Protein AF-A0A9E2MJ52-F1 (afdb_monomer_lite)

Foldseek 3Di:
DQAQWDDDPNDIDGHPDDHVDHPVVVVVVVVVVVLVVLQPDDDPPPDDDDLCFSFEAAPPWRATKDWDWDADPVRDIWIWIDGPCVVHDDPDDIATPVLVLVQVLVVLVLLADDPVRLVVVLVVLVVVLVVVCVVLVVVLVVLVVVLVVLVVVLVVLVVCVVVVVDDPVVSVVSNVVSVVSNVVSVVVSVVSVPPSVCCSVVSSVSNVCSNCVSVQCVVDDSVSVNVSCSQFFPHWYADPNHIDTHTDPPSNVSSVVSVVVVVVVVVVVVVVVVVVVPDDDPPDDDDDDDDDDDD

Sequence (295 aa):
MYYGDFIWKDKIHVGVHEPIINKVLWKNVQDILDSRENRGKQAKWGTRHFTFKGLLECGECHRTVTGDKKTKSSGKEYVYYRCTKYKSECSQKPVNENAINEQIEQALKDIELPKDTVDYITEALKDSLDIKRDTTDRERKRLEDRKIKLMTRLDRLYEDKLDNNITEDFYNRKFNEYTEQVTDLDSRISNYTQADIDYYRYGSGILELAHKASKLYRMANDEEKRELLGYLLSNCQLIDKKLVIEYRKPFEMIMKRNTSFRTSENSLTKAKNTLSGALPSVERTGRDSNPQLPP

Radius of gyration: 33.69 Å; chains: 1; bounding box: 98×115×86 Å

Secondary structure (DSSP, 8-state):
-TTSEEEETTEEEE-SSPPSS-HHHHHHHHHHHHHHHTT---PPTTPPP-TTTTT-EETTT-PBEEEEEEE-TTS-EEEEEEE--TTS---PPPEEHHHHHHHHHHHHHHTPPPHHHHHHHHHHHHHHHHHHHHHHHHHHHHHHHHHHHHHHHHHHHHHHHHTT-S-HHHHHHHHHHHHHHHHHHHHHHHHHHHHHHHHHHHHHHHHHHHHHHHHHHHH--HHHHHHHHHHHEEEEEEETTEEEEEEPTTHHHHHHHHHHHHHHHHHHHHHHHHHHTT-----------------

pLDDT: mean 80.05, std 15.77, range [34.25, 96.62]

Structure (mmCIF, N/CA/C/O backbone):
data_AF-A0A9E2MJ52-F1
#
_entry.id   AF-A0A9E2MJ52-F1
#
loop_
_atom_site.group_PDB
_atom_site.id
_atom_site.type_symbol
_atom_site.label_atom_id
_atom_site.label_alt_id
_atom_site.label_comp_id
_atom_site.label_asym_id
_atom_site.label_entity_id
_atom_site.label_seq_id
_atom_site.pdbx_PDB_ins_code
_atom_site.Cartn_x
_atom_site.Cartn_y
_atom_site.Cartn_z
_atom_site.occupancy
_atom_site.B_iso_or_equiv
_atom_site.auth_seq_id
_atom_site.auth_comp_id
_atom_site.auth_asym_id
_atom_site.auth_atom_id
_atom_site.pdbx_PDB_model_num
ATOM 1 N N . MET A 1 1 ? 13.556 25.018 -7.013 1.00 60.69 1 MET A N 1
ATOM 2 C CA . MET A 1 1 ? 14.983 25.395 -6.998 1.00 60.69 1 MET A CA 1
ATOM 3 C C . MET A 1 1 ? 15.881 24.157 -7.047 1.00 60.69 1 MET A C 1
ATOM 5 O O . MET A 1 1 ? 16.732 24.090 -7.914 1.00 60.69 1 MET A O 1
ATOM 9 N N . TYR A 1 2 ? 15.671 23.135 -6.208 1.00 75.50 2 TYR A N 1
ATOM 10 C CA . TYR A 1 2 ? 16.555 21.953 -6.126 1.00 75.50 2 TYR A CA 1
ATOM 11 C C . TYR A 1 2 ? 16.613 21.032 -7.362 1.00 75.50 2 TYR A C 1
ATOM 13 O O . TYR A 1 2 ? 17.601 20.326 -7.534 1.00 75.50 2 TYR A O 1
ATOM 21 N N . TYR A 1 3 ? 15.593 21.052 -8.225 1.00 78.88 3 TYR A N 1
ATOM 22 C CA . TYR A 1 3 ? 15.497 20.199 -9.420 1.00 78.88 3 TYR A CA 1
ATOM 23 C C . TYR A 1 3 ? 15.554 20.984 -10.744 1.00 78.88 3 TYR A C 1
ATOM 25 O O . TYR A 1 3 ? 15.087 20.502 -11.771 1.00 78.88 3 TYR A O 1
ATOM 33 N N . GLY A 1 4 ? 16.085 22.210 -10.713 1.00 76.56 4 GLY A N 1
ATOM 34 C CA . GLY A 1 4 ? 16.216 23.085 -11.886 1.00 76.56 4 GLY A CA 1
ATOM 35 C C . GLY A 1 4 ? 15.105 24.130 -12.006 1.00 76.56 4 GLY A C 1
ATOM 36 O O . GLY A 1 4 ? 15.403 25.301 -12.204 1.00 76.56 4 GLY A O 1
ATOM 37 N N . ASP A 1 5 ? 13.838 23.777 -11.770 1.00 82.25 5 ASP A N 1
ATOM 38 C CA . ASP A 1 5 ? 12.733 24.740 -11.926 1.00 82.25 5 ASP A CA 1
ATOM 39 C C . ASP A 1 5 ? 12.540 25.628 -10.679 1.00 82.25 5 ASP A C 1
ATOM 41 O O . ASP A 1 5 ? 12.749 25.193 -9.537 1.00 82.25 5 ASP A O 1
ATOM 45 N N . PHE A 1 6 ? 12.090 26.871 -10.860 1.00 79.50 6 PHE A N 1
ATOM 46 C CA . PHE A 1 6 ? 11.693 27.784 -9.781 1.00 79.50 6 PHE A CA 1
ATOM 47 C C . PHE A 1 6 ? 10.414 28.559 -10.127 1.00 79.50 6 PHE A C 1
ATOM 49 O O . PHE A 1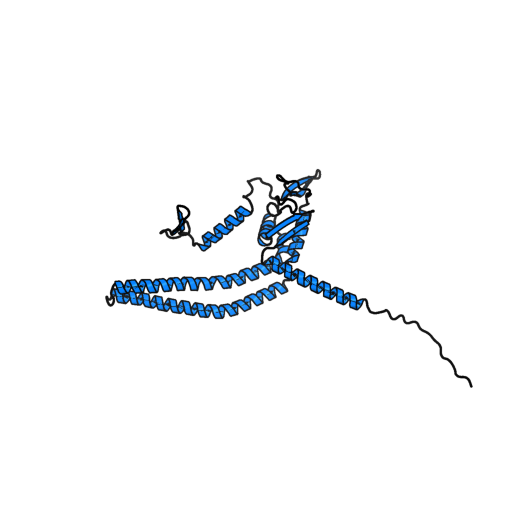 6 ? 10.074 28.731 -11.294 1.00 79.50 6 PHE A O 1
ATOM 56 N N . ILE A 1 7 ? 9.684 29.006 -9.101 1.00 79.75 7 ILE A N 1
ATOM 57 C CA . ILE A 1 7 ? 8.441 29.767 -9.268 1.00 79.75 7 ILE A CA 1
ATOM 58 C C . ILE A 1 7 ? 8.747 31.253 -9.102 1.00 79.75 7 ILE A C 1
ATOM 60 O O . ILE A 1 7 ? 9.339 31.658 -8.101 1.00 79.75 7 ILE A O 1
ATOM 64 N N . TRP A 1 8 ? 8.309 32.065 -10.061 1.00 72.75 8 TRP A N 1
ATOM 65 C CA . TRP A 1 8 ? 8.330 33.521 -9.970 1.00 72.75 8 TRP A CA 1
ATOM 66 C C . TRP A 1 8 ? 7.012 34.080 -10.508 1.00 72.75 8 TRP A C 1
ATOM 68 O O . TRP A 1 8 ? 6.612 33.752 -11.622 1.00 72.75 8 TRP A O 1
ATOM 78 N N . LYS A 1 9 ? 6.314 34.894 -9.703 1.00 81.50 9 LYS A N 1
ATOM 79 C CA . LYS A 1 9 ? 4.965 35.414 -10.014 1.00 81.50 9 LYS A CA 1
ATOM 80 C C . LYS A 1 9 ? 3.997 34.323 -10.509 1.00 81.50 9 LYS A C 1
ATOM 82 O O . LYS A 1 9 ? 3.399 34.458 -11.574 1.00 81.50 9 LYS A O 1
ATOM 87 N N . ASP A 1 10 ? 3.910 33.223 -9.759 1.00 77.56 10 ASP A N 1
ATOM 88 C CA . ASP A 1 10 ? 3.039 32.068 -10.038 1.00 77.56 10 ASP A CA 1
ATOM 89 C C . ASP A 1 10 ? 3.275 31.366 -11.387 1.00 77.56 10 ASP A C 1
ATOM 91 O O . ASP A 1 10 ? 2.446 30.583 -11.849 1.00 77.56 10 ASP A O 1
ATOM 95 N N . LYS A 1 11 ? 4.430 31.600 -12.022 1.00 70.06 11 LYS A N 1
ATOM 96 C CA . LYS A 1 11 ? 4.858 30.901 -13.236 1.00 70.06 11 LYS A CA 1
ATOM 97 C C . LYS A 1 11 ? 6.117 30.091 -12.973 1.00 70.06 11 LYS A C 1
ATOM 99 O O . LYS A 1 11 ? 7.008 30.518 -12.238 1.00 70.06 11 LYS A O 1
ATOM 104 N N . ILE A 1 12 ? 6.167 28.905 -13.572 1.00 80.56 12 ILE A N 1
ATOM 105 C CA . ILE A 1 12 ? 7.323 28.012 -13.503 1.00 80.56 12 ILE A CA 1
ATOM 106 C C . ILE A 1 12 ? 8.345 28.477 -14.539 1.00 80.56 12 ILE A C 1
ATOM 108 O O . ILE A 1 12 ? 8.031 28.588 -15.723 1.00 80.56 12 ILE A O 1
ATOM 112 N N . HIS A 1 13 ? 9.564 28.729 -14.081 1.00 78.75 13 HIS A N 1
ATOM 113 C CA . HIS A 1 13 ? 10.715 29.075 -14.902 1.00 78.75 13 HIS A CA 1
ATOM 114 C C . HIS A 1 13 ? 11.790 27.994 -14.759 1.00 78.75 13 HIS A C 1
ATOM 116 O O . HIS A 1 13 ? 12.044 27.510 -13.654 1.00 78.75 13 HIS A O 1
ATOM 122 N N . VAL A 1 14 ? 12.423 27.630 -15.875 1.00 80.00 14 VAL A N 1
ATOM 123 C CA . VAL A 1 14 ? 13.556 26.694 -15.898 1.00 80.00 14 VAL A CA 1
ATOM 124 C C . VAL A 1 14 ? 14.819 27.463 -15.512 1.00 80.00 14 VAL A C 1
ATOM 126 O O . VAL A 1 14 ? 15.153 28.468 -16.141 1.00 80.00 14 VAL A O 1
ATOM 129 N N . GLY A 1 15 ? 15.486 27.038 -14.441 1.00 76.31 15 GLY A N 1
ATOM 130 C CA . GLY A 1 15 ? 16.757 27.602 -13.994 1.00 76.31 15 GLY A CA 1
ATOM 131 C C . GLY A 1 15 ? 17.932 27.135 -14.850 1.00 76.31 15 GLY A C 1
ATOM 132 O O . GLY A 1 15 ? 17.889 26.071 -15.457 1.00 76.31 15 GLY A O 1
ATOM 133 N N . VAL A 1 16 ? 18.987 27.951 -14.892 1.00 76.81 16 VAL A N 1
ATOM 134 C CA . VAL A 1 16 ? 20.225 27.680 -15.653 1.00 76.81 16 VAL A CA 1
ATOM 135 C C . VAL A 1 16 ? 21.232 26.862 -14.827 1.00 76.81 16 VAL A C 1
ATOM 137 O O . VAL A 1 16 ? 22.233 26.385 -15.349 1.00 76.81 16 VAL A O 1
ATOM 140 N N . HIS A 1 17 ? 20.996 26.703 -13.522 1.00 75.31 17 HIS A N 1
ATOM 141 C CA . HIS A 1 17 ? 21.886 25.964 -12.630 1.00 75.31 17 HIS A CA 1
ATOM 142 C C . HIS A 1 17 ? 21.706 24.449 -12.767 1.00 75.31 17 HIS A C 1
ATOM 144 O O . HIS A 1 17 ? 20.606 23.957 -13.024 1.00 75.31 17 HIS A O 1
ATOM 150 N N . GLU A 1 18 ? 22.790 23.711 -12.529 1.00 74.25 18 GLU A N 1
ATOM 151 C CA . GLU A 1 18 ? 22.767 22.251 -12.514 1.00 74.25 18 GLU A CA 1
ATOM 152 C C . GLU A 1 18 ? 21.845 21.740 -11.384 1.00 74.25 18 GLU A C 1
ATOM 154 O O . GLU A 1 18 ? 21.996 22.150 -10.225 1.00 74.25 18 GLU A O 1
ATOM 159 N N . PRO A 1 19 ? 20.852 20.882 -11.689 1.00 79.50 19 PRO A N 1
ATOM 160 C CA . PRO A 1 19 ? 19.971 20.313 -10.679 1.00 79.50 19 PRO A CA 1
ATOM 161 C C . PRO A 1 19 ? 20.747 19.464 -9.669 1.00 79.50 19 PRO A C 1
ATOM 163 O O . PRO A 1 19 ? 21.464 18.543 -10.042 1.00 79.50 19 PRO A O 1
ATOM 166 N N . ILE A 1 20 ? 20.529 19.710 -8.375 1.00 84.44 20 ILE A N 1
ATOM 167 C CA . ILE A 1 20 ? 21.130 18.904 -7.298 1.00 84.44 20 ILE A CA 1
ATOM 168 C C . ILE A 1 20 ? 20.480 17.511 -7.247 1.00 84.44 20 ILE A C 1
ATOM 170 O O . ILE A 1 20 ? 21.110 16.523 -6.881 1.00 84.44 20 ILE A O 1
ATOM 174 N N . ILE A 1 21 ? 19.198 17.432 -7.609 1.00 79.56 21 ILE A N 1
ATOM 175 C CA . ILE A 1 21 ? 18.408 16.201 -7.660 1.00 79.56 21 ILE A CA 1
ATOM 176 C C . ILE A 1 21 ? 17.507 16.206 -8.893 1.00 79.56 21 ILE A C 1
ATOM 178 O O . ILE A 1 21 ? 17.085 17.263 -9.363 1.00 79.56 21 ILE A O 1
ATOM 182 N N . ASN A 1 22 ? 17.163 15.026 -9.411 1.00 80.69 22 ASN A N 1
ATOM 183 C CA . ASN A 1 22 ? 16.265 14.938 -10.560 1.00 80.69 22 ASN A CA 1
ATOM 184 C C . ASN A 1 22 ? 14.798 15.248 -10.177 1.00 80.69 22 ASN A C 1
ATOM 186 O O . ASN A 1 22 ? 14.374 15.125 -9.023 1.00 80.69 22 ASN A O 1
ATOM 190 N N . LYS A 1 23 ? 14.002 15.644 -11.178 1.00 76.19 23 LYS A N 1
ATOM 191 C CA . LYS A 1 23 ? 12.597 16.055 -11.007 1.00 76.19 23 LYS A CA 1
ATOM 192 C C . LYS A 1 23 ? 11.693 14.929 -10.489 1.00 76.19 23 LYS A C 1
ATOM 194 O O . LYS A 1 23 ? 10.745 15.203 -9.757 1.00 76.19 23 LYS A O 1
ATOM 199 N N . VAL A 1 24 ? 12.003 13.676 -10.828 1.00 72.81 24 VAL A N 1
ATOM 200 C CA . VAL A 1 24 ? 11.267 12.489 -10.358 1.00 72.81 24 VAL A CA 1
ATOM 201 C C . VAL A 1 24 ? 11.454 12.306 -8.851 1.00 72.81 24 VAL A C 1
ATOM 203 O O . VAL A 1 24 ? 10.477 12.166 -8.122 1.00 72.81 24 VAL A O 1
ATOM 206 N N . LEU A 1 25 ? 12.693 12.396 -8.364 1.00 72.19 25 LEU A N 1
ATOM 207 C CA . LEU A 1 25 ? 13.034 12.301 -6.948 1.00 72.19 25 LEU A CA 1
ATOM 208 C C . LEU A 1 25 ? 12.398 13.442 -6.151 1.00 72.19 25 LEU A C 1
ATOM 210 O O . LEU A 1 25 ? 11.818 13.194 -5.097 1.00 72.19 25 LEU A O 1
ATOM 214 N N . TRP A 1 26 ? 12.448 14.674 -6.671 1.00 80.44 26 TRP A N 1
ATOM 215 C CA . TRP A 1 26 ? 11.761 15.806 -6.045 1.00 80.44 26 TRP A CA 1
ATOM 216 C C . TRP A 1 26 ? 10.260 15.551 -5.902 1.00 80.44 26 TRP A C 1
ATOM 218 O O . TRP A 1 26 ? 9.716 15.731 -4.814 1.00 80.44 26 TRP A O 1
ATOM 228 N N . LYS A 1 27 ? 9.602 15.092 -6.975 1.00 77.69 27 LYS A N 1
ATOM 229 C CA . LYS A 1 27 ? 8.169 14.784 -6.957 1.00 77.69 27 LYS A CA 1
ATOM 230 C C . LYS A 1 27 ? 7.837 13.701 -5.930 1.00 77.69 27 LYS A C 1
ATOM 232 O O . LYS A 1 27 ? 6.956 13.915 -5.110 1.00 77.69 27 LYS A O 1
ATOM 237 N N . ASN A 1 28 ? 8.601 12.609 -5.896 1.00 70.81 28 ASN A N 1
ATOM 238 C CA . ASN A 1 28 ? 8.399 11.529 -4.927 1.00 70.81 28 ASN A CA 1
ATOM 239 C C . ASN A 1 28 ? 8.520 12.021 -3.473 1.00 70.81 28 ASN A C 1
ATOM 241 O O . ASN A 1 28 ? 7.756 11.601 -2.607 1.00 70.81 28 ASN A O 1
ATOM 245 N N . VAL A 1 29 ? 9.466 12.924 -3.188 1.00 76.12 29 VAL A N 1
ATOM 246 C CA . VAL A 1 29 ? 9.607 13.529 -1.854 1.00 76.12 29 VAL A CA 1
ATOM 247 C C . VAL A 1 29 ? 8.411 14.422 -1.521 1.00 76.12 29 VAL A C 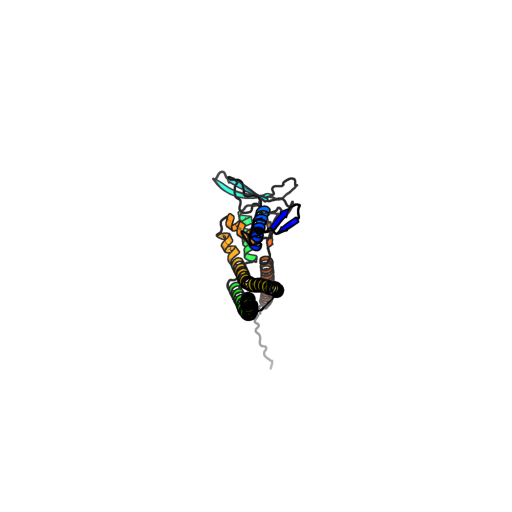1
ATOM 249 O O . VAL A 1 29 ? 7.910 14.337 -0.402 1.00 76.12 29 VAL A O 1
ATOM 252 N N . GLN A 1 30 ? 7.936 15.242 -2.465 1.00 78.31 30 GLN A N 1
ATOM 253 C CA . GLN A 1 30 ? 6.736 16.063 -2.258 1.00 78.31 30 GLN A CA 1
ATOM 254 C C . GLN A 1 30 ? 5.501 15.190 -2.004 1.00 78.31 30 GLN A C 1
ATOM 256 O O . GLN A 1 30 ? 4.820 15.406 -1.010 1.00 78.31 30 GLN A O 1
ATOM 261 N N . ASP A 1 31 ? 5.295 14.124 -2.783 1.00 72.62 31 ASP A N 1
ATOM 262 C CA . ASP A 1 31 ? 4.188 13.180 -2.579 1.00 72.62 31 ASP A CA 1
ATOM 263 C C . ASP A 1 31 ? 4.234 12.548 -1.169 1.00 72.62 31 ASP A C 1
ATOM 265 O O . ASP A 1 31 ? 3.207 12.393 -0.501 1.00 72.62 31 ASP A O 1
ATOM 269 N N . ILE A 1 32 ? 5.432 12.224 -0.657 1.00 68.69 32 ILE A N 1
ATOM 270 C CA . ILE A 1 32 ? 5.613 11.736 0.720 1.00 68.69 32 ILE A CA 1
ATOM 271 C C . ILE A 1 32 ? 5.259 12.823 1.743 1.00 68.69 32 ILE A C 1
ATOM 273 O O . ILE A 1 32 ? 4.566 12.519 2.719 1.00 68.69 32 ILE A O 1
ATOM 277 N N . LEU A 1 33 ? 5.726 14.059 1.553 1.00 68.19 33 LEU A N 1
ATOM 278 C CA . LEU A 1 33 ? 5.460 15.185 2.455 1.00 68.19 33 LEU A CA 1
ATOM 279 C C . LEU A 1 33 ? 3.965 15.525 2.503 1.00 68.19 33 LEU A C 1
ATOM 281 O O . LEU A 1 33 ? 3.403 15.588 3.598 1.00 68.19 33 LEU A O 1
ATOM 285 N N . ASP A 1 34 ? 3.302 15.595 1.352 1.00 67.06 34 ASP A N 1
ATOM 286 C CA . ASP A 1 34 ? 1.860 15.823 1.232 1.00 67.06 34 ASP A CA 1
ATOM 287 C C . ASP A 1 34 ? 1.066 14.676 1.878 1.00 67.06 34 ASP A C 1
ATOM 289 O O . ASP A 1 34 ? 0.075 14.886 2.587 1.00 67.06 34 ASP A O 1
ATOM 293 N N . SER A 1 35 ? 1.525 13.428 1.715 1.00 56.09 35 SER A N 1
ATOM 294 C CA . SER A 1 35 ? 0.901 12.271 2.370 1.00 56.09 35 SER A CA 1
ATOM 295 C C . SER A 1 35 ? 1.055 12.284 3.897 1.00 56.09 35 SER A C 1
ATOM 297 O O . SER A 1 35 ? 0.245 11.668 4.594 1.00 56.09 35 SER A O 1
ATOM 299 N N . ARG A 1 36 ? 2.088 12.954 4.427 1.00 56.31 36 ARG A N 1
ATOM 300 C CA . ARG A 1 36 ? 2.312 13.140 5.870 1.00 56.31 36 ARG A CA 1
ATOM 301 C C . ARG A 1 36 ? 1.498 14.312 6.404 1.00 56.31 36 ARG A C 1
ATOM 303 O O . ARG A 1 36 ? 0.951 14.202 7.498 1.00 56.31 36 ARG A O 1
ATOM 310 N N . GLU A 1 37 ? 1.356 15.386 5.632 1.00 50.34 37 GLU A N 1
ATOM 311 C CA . GLU A 1 37 ? 0.536 16.540 6.006 1.00 50.34 37 GLU A CA 1
ATOM 312 C C . GLU A 1 37 ? -0.948 16.157 6.132 1.00 50.34 37 GLU A C 1
ATOM 314 O O . GLU A 1 37 ? -1.596 16.492 7.128 1.00 50.34 37 GLU A O 1
ATOM 319 N N . ASN A 1 38 ? -1.444 15.315 5.219 1.00 49.22 38 ASN A N 1
ATOM 320 C CA . ASN A 1 38 ? -2.803 14.763 5.266 1.00 49.22 38 ASN A CA 1
ATOM 321 C C . ASN A 1 38 ? -3.045 13.764 6.419 1.00 49.22 38 ASN A C 1
ATOM 323 O O . ASN A 1 38 ? -4.191 13.524 6.792 1.00 49.22 38 ASN A O 1
ATOM 327 N N . ARG A 1 39 ? -1.989 13.196 7.023 1.00 53.34 39 ARG A N 1
ATOM 328 C CA . ARG A 1 39 ? -2.081 12.277 8.181 1.00 53.34 39 ARG A CA 1
ATOM 329 C C . ARG A 1 39 ? -2.011 12.991 9.539 1.00 53.34 39 ARG A C 1
ATOM 331 O O . ARG A 1 39 ? -2.048 12.341 10.586 1.00 53.34 39 ARG A O 1
ATOM 338 N N . GLY A 1 40 ? -1.986 14.325 9.527 1.00 52.25 40 GLY A N 1
ATOM 339 C CA . GLY A 1 40 ? -1.916 15.170 10.713 1.00 52.25 40 GLY A CA 1
ATOM 340 C C . GLY A 1 40 ? -0.479 15.441 11.166 1.00 52.25 40 GLY A C 1
ATOM 341 O O . GLY A 1 40 ? 0.406 14.595 11.064 1.00 52.25 40 GLY A O 1
ATOM 342 N N . LYS A 1 41 ? -0.248 16.653 11.690 1.00 49.91 41 LYS A N 1
ATOM 343 C CA . LYS A 1 41 ? 1.062 17.116 12.182 1.00 49.91 41 LYS A CA 1
ATOM 344 C C . LYS A 1 41 ? 1.638 16.137 13.213 1.00 49.91 41 LYS A C 1
ATOM 346 O O . LYS A 1 41 ? 0.896 15.660 14.076 1.00 49.91 41 LYS A O 1
ATOM 351 N N . GLN A 1 42 ? 2.956 15.899 13.150 1.00 50.41 42 GLN A N 1
ATOM 352 C CA . GLN A 1 42 ? 3.690 15.133 14.163 1.00 50.41 42 GLN A CA 1
ATOM 353 C C . GLN A 1 42 ? 3.248 15.574 15.560 1.00 50.41 42 GLN A C 1
ATOM 355 O O . GLN A 1 42 ? 3.185 16.768 15.870 1.00 50.41 42 GLN A O 1
ATOM 360 N N . ALA A 1 43 ? 2.867 14.597 16.381 1.00 53.69 43 ALA A N 1
ATOM 361 C CA . ALA A 1 43 ? 2.398 14.867 17.725 1.00 53.69 43 ALA A CA 1
ATOM 362 C C . ALA A 1 43 ? 3.511 15.581 18.507 1.00 53.69 43 ALA A C 1
ATOM 364 O O . ALA A 1 43 ? 4.673 15.184 18.435 1.00 53.69 43 ALA A O 1
ATOM 365 N N . LYS A 1 44 ? 3.166 16.651 19.235 1.00 52.09 44 LYS A N 1
ATOM 366 C CA . LYS A 1 44 ? 4.128 17.369 20.081 1.00 52.09 44 LYS A CA 1
ATOM 367 C C . LYS A 1 44 ? 4.801 16.383 21.046 1.00 52.09 44 LYS A C 1
ATOM 369 O O . LYS A 1 44 ? 4.174 15.421 21.496 1.00 52.09 44 LYS A O 1
ATOM 374 N N . TRP A 1 45 ? 6.058 16.630 21.388 1.00 39.78 45 TRP A N 1
ATOM 375 C CA . TRP A 1 45 ? 6.767 15.845 22.397 1.00 39.78 45 TRP A CA 1
ATOM 376 C C . TRP A 1 45 ? 5.927 15.743 23.689 1.00 39.78 45 TRP A C 1
ATOM 378 O O . TRP A 1 45 ? 5.392 16.748 24.159 1.00 39.78 45 TRP A O 1
ATOM 388 N N . GLY A 1 46 ? 5.731 14.521 24.201 1.00 52.03 46 GLY A N 1
ATOM 389 C CA . GLY A 1 46 ? 4.874 14.234 25.364 1.00 52.03 46 GLY A CA 1
ATOM 390 C C . GLY A 1 46 ? 3.396 13.926 25.064 1.00 52.03 46 GLY A C 1
ATOM 391 O O . GLY A 1 46 ? 2.627 13.665 25.992 1.00 52.03 46 GLY A O 1
ATOM 392 N N . THR A 1 47 ? 2.959 13.919 23.798 1.00 62.00 47 THR A N 1
ATOM 393 C CA . THR A 1 47 ? 1.583 13.503 23.465 1.00 62.00 47 THR A CA 1
ATOM 394 C C . THR A 1 47 ? 1.437 11.981 23.567 1.00 62.00 47 THR A C 1
ATOM 396 O O . THR A 1 47 ? 2.256 11.242 23.033 1.00 62.00 47 THR A O 1
ATOM 399 N N . ARG A 1 48 ? 0.360 11.486 24.192 1.00 66.06 48 ARG A N 1
ATOM 400 C CA . ARG A 1 48 ? 0.044 10.047 24.190 1.00 66.06 48 ARG A CA 1
ATOM 401 C C . ARG A 1 48 ? -0.204 9.559 22.757 1.00 66.06 48 ARG A C 1
ATOM 403 O O . ARG A 1 48 ? -1.047 10.119 22.047 1.00 66.06 48 ARG A O 1
ATOM 410 N N . HIS A 1 49 ? 0.516 8.515 22.360 1.00 74.12 49 HIS A N 1
ATOM 411 C CA . HIS A 1 49 ? 0.314 7.818 21.096 1.00 74.12 49 HIS A CA 1
ATOM 412 C C . HIS A 1 49 ? -0.798 6.778 21.279 1.00 74.12 49 HIS A C 1
ATOM 414 O O . HIS A 1 49 ? -0.770 5.989 22.215 1.00 74.12 49 HIS A O 1
ATOM 420 N N . PHE A 1 50 ? -1.805 6.829 20.410 1.00 87.25 50 PHE A N 1
ATOM 421 C CA . PHE A 1 50 ? -2.906 5.864 20.351 1.00 87.25 50 PHE A CA 1
ATOM 422 C C . PHE A 1 50 ? -2.909 5.267 18.952 1.00 87.25 50 PHE A C 1
ATOM 424 O O . PHE A 1 50 ? -2.891 6.049 18.004 1.00 87.25 50 PHE A O 1
ATOM 431 N N . THR A 1 51 ? -2.942 3.947 18.795 1.00 87.31 51 THR A N 1
ATOM 432 C CA . THR A 1 51 ? -2.776 3.206 17.527 1.00 87.31 51 THR A CA 1
ATOM 433 C C . THR A 1 51 ? -3.645 3.727 16.380 1.00 87.31 51 THR A C 1
ATOM 435 O O . THR A 1 51 ? -3.150 3.923 15.275 1.00 87.31 51 THR A O 1
ATOM 438 N N . PHE A 1 52 ? -4.914 4.058 16.638 1.00 89.94 52 PHE A N 1
ATOM 439 C CA . PHE A 1 52 ? -5.875 4.426 15.584 1.00 89.94 52 PHE A CA 1
ATOM 440 C C . PHE A 1 52 ? -6.181 5.926 15.479 1.00 89.94 52 PHE A C 1
ATOM 442 O O . PHE A 1 52 ? -7.061 6.347 14.724 1.00 89.94 52 PHE A O 1
ATOM 449 N N . LYS A 1 53 ? -5.462 6.774 16.226 1.00 84.62 53 LYS A N 1
ATOM 450 C CA . LYS A 1 53 ? -5.609 8.235 16.117 1.00 84.62 53 LYS A CA 1
ATOM 451 C C . LYS A 1 53 ? -5.288 8.697 14.691 1.00 84.62 53 LYS A C 1
ATOM 453 O O . LYS A 1 53 ? -4.222 8.366 14.174 1.00 84.62 53 LYS A O 1
ATOM 458 N N . GLY A 1 54 ? -6.190 9.475 14.095 1.00 81.94 54 GLY A N 1
ATOM 459 C CA . GLY A 1 54 ? -6.057 9.975 12.720 1.00 81.94 54 GLY A CA 1
ATOM 460 C C . GLY A 1 54 ? -6.392 8.951 11.631 1.00 81.94 54 GLY A C 1
ATOM 461 O O . GLY A 1 54 ? -6.400 9.320 10.466 1.00 81.94 54 GLY A O 1
ATOM 462 N N . LEU A 1 55 ? -6.687 7.698 11.998 1.00 87.75 55 LEU A N 1
ATOM 463 C CA . LEU A 1 55 ? -7.149 6.663 11.069 1.00 87.75 55 LEU A CA 1
ATOM 464 C C . LEU A 1 55 ? -8.678 6.530 11.076 1.00 87.75 55 LEU A C 1
ATOM 466 O O . LEU A 1 55 ? -9.270 6.243 10.044 1.00 87.75 55 LEU A O 1
ATOM 470 N N . LEU A 1 56 ? -9.301 6.713 12.245 1.00 92.88 56 LEU A N 1
ATOM 471 C CA . LEU A 1 56 ? -10.735 6.506 12.440 1.00 92.88 56 LEU A CA 1
ATOM 472 C C . LEU A 1 56 ? -11.539 7.804 12.322 1.00 92.88 56 LEU A C 1
ATOM 474 O O . LEU A 1 56 ? -11.264 8.799 13.008 1.00 92.88 56 LEU A O 1
ATOM 478 N N . GLU A 1 57 ? -12.610 7.735 11.542 1.00 94.44 57 GLU A N 1
ATOM 479 C CA . GLU A 1 57 ? -13.629 8.773 11.417 1.00 94.44 57 GLU A CA 1
ATOM 480 C C . GLU A 1 57 ? -14.955 8.303 12.031 1.00 94.44 57 GLU A C 1
ATOM 482 O O . GLU A 1 57 ? -15.293 7.127 11.999 1.00 94.44 57 GLU A O 1
ATOM 487 N N . CYS A 1 58 ? -15.723 9.201 12.642 1.00 95.81 58 CYS A N 1
ATOM 488 C CA . CYS A 1 58 ? -17.060 8.877 13.132 1.00 95.81 58 CYS A CA 1
ATOM 489 C C . CYS A 1 58 ? -18.040 8.740 11.959 1.00 95.81 58 CYS A C 1
ATOM 491 O O . CYS A 1 58 ? -18.232 9.710 11.234 1.00 95.81 58 CYS A O 1
ATOM 493 N N . GLY A 1 59 ? -18.716 7.598 11.823 1.00 94.62 59 GLY A N 1
ATOM 494 C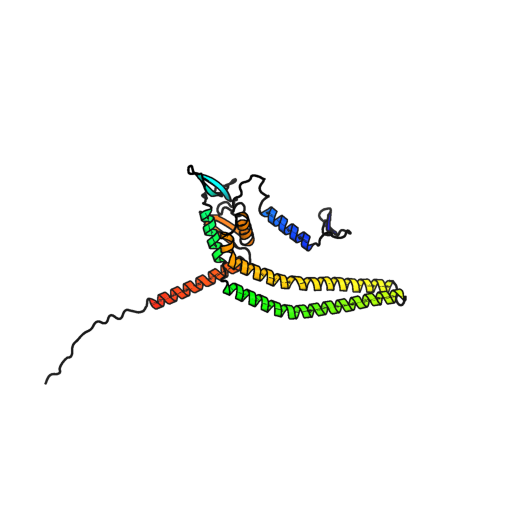 CA . GLY A 1 59 ? -19.682 7.384 10.736 1.00 94.62 59 GLY A CA 1
ATOM 495 C C . GLY A 1 59 ? -20.993 8.177 10.865 1.00 94.62 59 GLY A C 1
ATOM 496 O O . GLY A 1 59 ? -21.732 8.266 9.897 1.00 94.62 59 GLY A O 1
ATOM 497 N N . GLU A 1 60 ? -21.291 8.760 12.036 1.00 95.06 60 GLU A N 1
ATOM 498 C CA . GLU A 1 60 ? -22.501 9.582 12.249 1.00 95.06 60 GLU A CA 1
ATOM 499 C C . GLU A 1 60 ? -22.265 11.066 11.930 1.00 95.06 60 GLU A C 1
ATOM 501 O O . GLU A 1 60 ? -23.083 11.710 11.287 1.00 95.06 60 GLU A O 1
ATOM 506 N N . CYS A 1 61 ? -21.151 11.632 12.404 1.00 94.00 61 CYS A N 1
ATOM 507 C CA . CYS A 1 61 ? -20.913 13.080 12.355 1.00 94.00 61 CYS A CA 1
ATOM 508 C C . CYS A 1 61 ? -19.610 13.473 11.642 1.00 94.00 61 CYS A C 1
ATOM 510 O O . CYS A 1 61 ? -19.203 14.634 11.720 1.00 94.00 61 CYS A O 1
ATOM 512 N N . HIS A 1 62 ? -18.907 12.510 11.035 1.00 93.31 62 HIS A N 1
ATOM 513 C CA . HIS A 1 62 ? -17.681 12.705 10.244 1.00 93.31 62 HIS A CA 1
ATOM 514 C C . HIS A 1 62 ? -16.544 13.441 10.970 1.00 93.31 62 HIS A C 1
ATOM 516 O O . HIS A 1 62 ? -15.645 14.031 10.373 1.00 93.31 62 HIS A O 1
ATOM 522 N N . ARG A 1 63 ? -16.576 13.450 12.309 1.00 93.12 63 ARG A N 1
ATOM 523 C CA . ARG A 1 63 ? -15.505 14.011 13.141 1.00 93.12 63 ARG A CA 1
ATOM 524 C C . ARG A 1 63 ? -14.499 12.932 13.503 1.00 93.12 63 ARG A C 1
ATOM 526 O O . ARG A 1 63 ? -14.848 11.763 13.654 1.00 93.12 63 ARG A O 1
ATOM 533 N N . THR A 1 64 ? -13.261 13.351 13.739 1.00 91.81 64 THR A N 1
ATOM 534 C CA . THR A 1 64 ? -12.171 12.462 14.143 1.00 91.81 64 THR A CA 1
ATOM 535 C C . THR A 1 64 ? -12.503 11.711 15.431 1.00 91.81 64 THR A C 1
ATOM 537 O O . THR A 1 64 ? -13.067 12.274 16.383 1.00 91.81 64 THR A O 1
ATOM 540 N N . VAL A 1 65 ? -12.099 10.445 15.471 1.00 93.75 65 VAL A N 1
ATOM 541 C CA . VAL A 1 65 ? -12.131 9.595 16.659 1.00 93.75 65 VAL A CA 1
ATOM 542 C C . VAL A 1 65 ? -10.759 9.639 17.340 1.00 93.75 65 VAL A C 1
ATOM 544 O O . VAL A 1 65 ? -9.716 9.542 16.695 1.00 93.75 65 VAL A O 1
ATOM 547 N N . THR A 1 66 ? -10.747 9.799 18.664 1.00 92.75 66 THR A N 1
ATOM 548 C CA . THR A 1 66 ? -9.517 9.851 19.468 1.00 92.75 66 THR A CA 1
ATOM 549 C C . THR A 1 66 ? -9.540 8.807 20.576 1.00 92.75 66 THR A C 1
ATOM 551 O O . THR A 1 66 ? -10.608 8.466 21.088 1.00 92.75 66 THR A O 1
ATOM 554 N N . GLY A 1 67 ? -8.356 8.322 20.950 1.00 92.81 67 GLY A N 1
ATOM 555 C CA . GLY A 1 67 ? -8.167 7.452 22.106 1.00 92.81 67 GLY A CA 1
ATOM 556 C C . GLY A 1 67 ? -8.197 8.229 23.424 1.00 92.81 67 GLY A C 1
ATOM 557 O O . GLY A 1 67 ? -7.796 9.393 23.487 1.00 92.81 67 GLY A O 1
ATOM 558 N N . ASP A 1 68 ? -8.679 7.565 24.467 1.00 91.19 68 ASP A N 1
ATOM 559 C CA . ASP A 1 68 ? -8.679 7.994 25.860 1.00 91.19 68 ASP A CA 1
ATOM 560 C C . ASP A 1 68 ? -8.255 6.806 26.738 1.00 91.19 68 ASP A C 1
ATOM 562 O O . ASP A 1 68 ? -8.773 5.696 26.589 1.00 91.19 68 ASP A O 1
ATOM 566 N N . LYS A 1 69 ? -7.293 7.024 27.639 1.00 92.25 69 LYS A N 1
ATOM 567 C CA . LYS A 1 69 ? -6.729 5.976 28.501 1.00 92.25 69 LYS A CA 1
ATOM 568 C C . LYS A 1 69 ? -7.354 6.080 29.887 1.00 92.25 69 LYS A C 1
ATOM 570 O O . LYS A 1 69 ? -7.241 7.113 30.542 1.00 92.25 69 LYS A O 1
ATOM 575 N N . LYS A 1 70 ? -7.951 4.983 30.349 1.00 89.75 70 LYS A N 1
ATOM 576 C CA . LYS A 1 70 ? -8.574 4.858 31.668 1.00 89.75 70 LYS A CA 1
ATOM 577 C C . LYS A 1 70 ? -7.825 3.844 32.519 1.00 89.75 70 LYS A C 1
ATOM 579 O O . LYS A 1 70 ? -7.732 2.677 32.143 1.00 89.75 70 LYS A O 1
ATOM 584 N N . THR A 1 71 ? -7.370 4.275 33.687 1.00 91.19 71 THR A N 1
ATOM 585 C CA . THR A 1 71 ? -6.732 3.415 34.689 1.00 91.19 71 THR A CA 1
ATOM 586 C C . THR A 1 71 ? -7.749 3.097 35.781 1.00 91.19 71 THR A C 1
ATOM 588 O O . THR A 1 71 ? -8.349 4.003 36.358 1.00 91.19 71 THR A O 1
ATOM 591 N N . LYS A 1 72 ? -8.007 1.810 36.032 1.00 89.19 72 LYS A N 1
ATOM 592 C CA . LYS A 1 72 ? -8.874 1.369 37.136 1.00 89.19 72 LYS A CA 1
ATOM 593 C C . LYS A 1 72 ? -8.131 1.465 38.470 1.00 89.19 72 LYS A C 1
ATOM 595 O O . LYS A 1 72 ? -6.905 1.428 38.499 1.00 89.19 72 LYS A O 1
ATOM 600 N N . SER A 1 73 ? -8.874 1.473 39.578 1.00 87.75 73 SER A N 1
ATOM 601 C CA . SER A 1 73 ? -8.317 1.396 40.941 1.00 87.75 73 SER A CA 1
ATOM 602 C C . SER A 1 73 ? -7.412 0.177 41.161 1.00 87.75 73 SER A C 1
ATOM 604 O O . SER A 1 73 ? -6.490 0.234 41.960 1.00 87.75 73 SER A O 1
ATOM 606 N N . SER A 1 74 ? -7.620 -0.904 40.402 1.00 89.75 74 SER A N 1
ATOM 607 C CA . SER A 1 74 ? -6.763 -2.095 40.401 1.00 89.75 74 SER A CA 1
ATOM 608 C C . SER A 1 74 ? -5.424 -1.916 39.664 1.00 89.75 74 SER A C 1
ATOM 610 O O . SER A 1 74 ? -4.747 -2.908 39.413 1.00 89.75 74 SER A O 1
ATOM 612 N N . GLY A 1 75 ? -5.107 -0.716 39.168 1.00 89.00 75 GLY A N 1
ATOM 613 C CA . GLY A 1 75 ? -3.929 -0.431 38.338 1.00 89.00 75 GLY A CA 1
ATOM 614 C C . GLY A 1 75 ? -4.031 -0.878 36.872 1.00 89.00 75 GLY A C 1
ATOM 615 O O . GLY A 1 75 ? -3.140 -0.585 36.084 1.00 89.00 75 GLY A O 1
ATOM 616 N N . LYS A 1 76 ? -5.115 -1.557 36.463 1.00 90.00 76 LYS A N 1
ATOM 617 C CA . LYS A 1 76 ? -5.298 -2.010 35.070 1.00 90.00 76 LYS A CA 1
ATOM 618 C C . LYS A 1 76 ? -5.673 -0.842 34.159 1.00 90.00 76 LYS A C 1
ATOM 620 O O . LYS A 1 76 ? -6.640 -0.130 34.443 1.00 90.00 76 LYS A O 1
ATOM 625 N N . GLU A 1 77 ? -4.960 -0.695 33.048 1.00 91.19 77 GLU A N 1
ATOM 626 C CA . GLU A 1 77 ? -5.212 0.336 32.039 1.00 91.19 77 GLU A CA 1
ATOM 627 C C . GLU A 1 77 ? -6.038 -0.197 30.864 1.00 91.19 77 GLU A C 1
ATOM 629 O O . GLU A 1 77 ? -5.883 -1.339 30.439 1.00 91.19 77 GLU A O 1
ATOM 634 N N . TYR A 1 78 ? -6.913 0.651 30.327 1.00 91.38 78 TYR A N 1
ATOM 635 C CA . TYR A 1 78 ? -7.725 0.367 29.148 1.00 91.38 78 TYR A CA 1
ATOM 636 C C . TYR A 1 78 ? -7.771 1.590 28.240 1.00 91.38 78 TYR A C 1
ATOM 638 O O . TYR A 1 78 ? -7.973 2.709 28.716 1.00 91.38 78 TYR A O 1
ATOM 646 N N . VAL A 1 79 ? -7.664 1.372 26.934 1.00 94.06 79 VAL A N 1
ATOM 647 C CA . VAL A 1 79 ? -7.835 2.422 25.929 1.00 94.06 79 VAL A CA 1
ATOM 648 C C . VAL A 1 79 ? -9.228 2.314 25.318 1.00 94.06 79 VAL A C 1
ATOM 650 O O . VAL A 1 79 ? -9.686 1.235 24.934 1.00 94.06 79 VAL A O 1
ATOM 653 N N . TYR A 1 80 ? -9.914 3.450 25.245 1.00 95.12 80 TYR A N 1
ATOM 654 C CA . TYR A 1 80 ? -11.204 3.588 24.585 1.00 95.12 80 TYR A CA 1
ATOM 655 C C . TYR A 1 80 ? -11.121 4.645 23.496 1.00 95.12 80 TYR A C 1
ATOM 657 O O . TYR A 1 80 ? -10.616 5.738 23.728 1.00 95.12 80 TYR A O 1
ATOM 665 N N . TYR A 1 81 ? -11.684 4.356 22.332 1.00 95.81 81 TYR A N 1
ATOM 666 C CA . TYR A 1 81 ? -11.818 5.315 21.245 1.00 95.81 81 TYR A CA 1
ATOM 667 C C . TYR A 1 81 ? -13.203 5.940 21.279 1.00 95.81 81 TYR A C 1
ATOM 669 O O . TYR A 1 81 ? -14.208 5.242 21.414 1.00 95.81 81 TYR A O 1
ATOM 677 N N . ARG A 1 82 ? -13.263 7.268 21.173 1.00 94.81 82 ARG A N 1
ATOM 678 C CA . ARG A 1 82 ? -14.509 8.041 21.162 1.00 94.81 82 ARG A CA 1
ATOM 679 C C . ARG A 1 82 ? -14.478 9.108 20.081 1.00 94.81 82 ARG A C 1
ATOM 681 O O . ARG A 1 82 ? -13.437 9.708 19.815 1.00 94.81 82 ARG A O 1
ATOM 688 N N . CYS A 1 83 ? -15.643 9.396 19.510 1.00 95.06 83 CYS A N 1
ATOM 689 C CA . CYS A 1 83 ? -15.814 10.592 18.701 1.00 95.06 83 CYS A CA 1
ATOM 690 C C . CYS A 1 83 ? -15.495 11.839 19.548 1.00 95.06 83 CYS A C 1
ATOM 692 O O . CYS A 1 83 ? -15.881 11.930 20.723 1.00 95.06 83 CYS A O 1
ATOM 694 N N . THR A 1 84 ? -14.792 12.799 18.947 1.00 92.44 84 THR A N 1
ATOM 695 C CA . THR A 1 84 ? -14.512 14.105 19.566 1.00 92.44 84 THR A CA 1
ATOM 696 C C . THR A 1 84 ? -15.770 14.953 19.744 1.00 92.44 84 THR A C 1
ATOM 698 O O . THR A 1 84 ? -15.790 15.810 20.623 1.00 92.44 84 THR A O 1
ATOM 701 N N . LYS A 1 85 ? -16.821 14.701 18.947 1.00 93.06 85 LYS A N 1
ATOM 702 C CA . LYS A 1 85 ? -18.089 15.456 18.926 1.00 93.06 85 LYS A CA 1
ATOM 703 C C . LYS A 1 85 ? -17.880 16.965 18.748 1.00 93.06 85 LYS A C 1
ATOM 705 O O . LYS A 1 85 ? -18.654 17.786 19.232 1.00 93.06 85 LYS A O 1
ATOM 710 N N . TYR A 1 86 ? -16.793 17.354 18.080 1.00 90.81 86 TYR A N 1
ATOM 711 C CA . TYR A 1 86 ? -16.452 18.760 17.907 1.00 90.81 86 TYR A CA 1
ATOM 712 C C . TYR A 1 86 ? -17.535 19.462 17.080 1.00 90.81 86 TYR A C 1
ATOM 714 O O . TYR A 1 86 ? -17.772 19.084 15.927 1.00 90.81 86 TYR A O 1
ATOM 722 N N . LYS A 1 87 ? -18.200 20.455 17.691 1.00 90.62 87 LYS A N 1
ATOM 723 C CA . LYS A 1 87 ? -19.287 21.249 17.090 1.00 90.62 87 LYS A CA 1
ATOM 724 C C . LYS A 1 87 ? -20.322 20.380 16.355 1.00 90.62 87 LYS A C 1
ATOM 726 O O . LYS A 1 87 ? -20.670 20.666 15.213 1.00 90.62 87 LYS A O 1
ATOM 731 N N . SER A 1 88 ? -20.713 19.260 16.957 1.00 91.19 88 SER A N 1
ATOM 732 C CA . SER A 1 88 ? -21.673 18.317 16.376 1.00 91.19 88 SER A CA 1
ATOM 733 C C . SER A 1 88 ? -22.473 17.619 17.466 1.00 91.19 88 SER A C 1
ATOM 735 O O . SER A 1 88 ? -21.936 17.265 18.517 1.00 91.19 88 SER A O 1
ATOM 737 N N . GLU A 1 89 ? -23.752 17.392 17.189 1.00 92.12 89 GLU A N 1
ATOM 738 C CA . GLU A 1 89 ? -24.558 16.431 17.930 1.00 92.12 89 GLU A CA 1
ATOM 739 C C . GLU A 1 89 ? -24.206 15.036 17.413 1.00 92.12 89 GLU A C 1
ATOM 741 O O . GLU A 1 89 ? -24.160 14.798 16.209 1.00 92.12 89 GLU A O 1
ATOM 746 N N . CYS A 1 90 ? -23.829 14.142 18.322 1.00 93.69 90 CYS A N 1
ATOM 747 C CA . CYS A 1 90 ? -23.375 12.805 17.965 1.00 93.69 90 CYS A CA 1
ATOM 748 C C . CYS A 1 90 ? -23.702 11.841 19.101 1.00 93.69 90 CYS A C 1
ATOM 750 O O . CYS A 1 90 ? -23.278 12.043 20.248 1.00 93.69 90 CYS A O 1
ATOM 752 N N . SER A 1 91 ? -24.446 10.787 18.787 1.00 95.00 91 SER A N 1
ATOM 753 C CA . SER A 1 91 ? -24.905 9.780 19.745 1.00 95.00 91 SER A CA 1
ATOM 754 C C . SER A 1 91 ? -23.901 8.639 19.956 1.00 95.00 91 SER A C 1
ATOM 756 O O . SER A 1 91 ? -23.980 7.927 20.964 1.00 95.00 91 SER A O 1
ATOM 758 N N . GLN A 1 92 ? -22.895 8.525 19.077 1.00 95.50 92 GLN A N 1
ATOM 759 C CA . GLN A 1 92 ? -21.886 7.465 19.119 1.00 95.50 92 GLN A CA 1
ATOM 760 C C . GLN A 1 92 ? -21.226 7.298 20.497 1.00 95.50 92 GLN A C 1
ATOM 762 O O . GLN A 1 92 ? -20.806 8.261 21.163 1.00 95.50 92 GLN A O 1
ATOM 767 N N . LYS A 1 93 ? -21.119 6.029 20.913 1.00 94.75 93 LYS A N 1
ATOM 768 C CA . LYS A 1 93 ? -20.557 5.601 22.202 1.00 94.75 93 LYS A CA 1
ATOM 769 C C . LYS A 1 93 ? -19.083 5.194 22.060 1.00 94.75 93 LYS A C 1
ATOM 771 O O . LYS A 1 93 ? -18.686 4.724 20.997 1.00 94.75 93 LYS A O 1
ATOM 776 N N . PRO A 1 94 ? -18.272 5.317 23.128 1.00 94.81 94 PRO A N 1
ATOM 777 C CA . PRO A 1 94 ? -16.890 4.850 23.109 1.00 94.81 94 PRO A CA 1
ATOM 778 C C . PRO A 1 94 ? -16.770 3.334 22.898 1.00 94.81 94 PRO A C 1
ATOM 780 O O . PRO A 1 94 ? -17.633 2.565 23.337 1.00 94.81 94 PRO A O 1
ATOM 783 N N . VAL A 1 95 ? -15.662 2.911 22.293 1.00 96.50 95 VAL A N 1
ATOM 784 C CA . VAL A 1 95 ? -15.355 1.511 21.957 1.00 96.50 95 VAL A CA 1
ATOM 785 C C . VAL A 1 95 ? -14.010 1.127 22.548 1.00 96.50 95 VAL A C 1
ATOM 787 O O . VAL A 1 95 ? -13.080 1.928 22.533 1.00 96.50 95 VAL A O 1
ATOM 790 N N . ASN A 1 96 ? -13.909 -0.078 23.103 1.00 95.69 96 ASN A N 1
ATOM 791 C CA . ASN A 1 96 ? -12.648 -0.588 23.631 1.00 95.69 96 ASN A CA 1
ATOM 792 C C . ASN A 1 96 ? -11.665 -0.882 22.484 1.00 95.69 96 ASN A C 1
ATOM 794 O O . ASN A 1 96 ? -12.072 -1.420 21.458 1.00 95.69 96 ASN A O 1
ATOM 798 N N . GLU A 1 97 ? -10.385 -0.562 22.667 1.00 94.94 97 GLU A N 1
ATOM 799 C CA . GLU A 1 97 ? -9.338 -0.799 21.664 1.00 94.94 97 GLU A CA 1
ATOM 800 C C . GLU A 1 97 ? -9.240 -2.267 21.217 1.00 94.94 97 GLU A C 1
ATOM 802 O O . GLU A 1 97 ? -9.053 -2.525 20.031 1.00 94.94 97 GLU A O 1
ATOM 807 N N . ASN A 1 98 ? -9.458 -3.234 22.114 1.00 94.19 98 ASN A N 1
ATOM 808 C CA . ASN A 1 98 ? -9.438 -4.658 21.762 1.00 94.19 98 ASN A CA 1
ATOM 809 C C . ASN A 1 98 ? -10.539 -5.013 20.756 1.00 94.19 98 ASN A C 1
ATOM 811 O O . ASN A 1 98 ? -10.276 -5.711 19.785 1.00 94.19 98 ASN A O 1
ATOM 815 N N . ALA A 1 99 ? -11.741 -4.454 20.920 1.00 96.06 99 ALA A N 1
ATOM 816 C CA . ALA A 1 99 ? -12.845 -4.679 19.988 1.00 96.06 99 ALA A CA 1
ATOM 817 C C . ALA A 1 99 ? -12.588 -4.050 18.606 1.00 96.06 99 ALA A C 1
ATOM 819 O O . ALA A 1 99 ? -13.131 -4.511 17.606 1.00 96.06 99 ALA A O 1
ATOM 820 N N . ILE A 1 100 ? -11.777 -2.989 18.537 1.00 95.81 100 ILE A N 1
ATOM 821 C CA . ILE A 1 100 ? -11.331 -2.401 17.266 1.00 95.81 100 ILE A CA 1
ATOM 822 C C . ILE A 1 100 ? -10.259 -3.294 16.634 1.00 95.81 100 ILE A C 1
ATOM 824 O O . ILE A 1 100 ? -10.353 -3.596 15.448 1.00 95.81 100 ILE A O 1
ATOM 828 N N . ASN A 1 101 ? -9.287 -3.770 17.421 1.00 95.19 101 ASN A N 1
ATOM 829 C CA . ASN A 1 101 ? -8.266 -4.711 16.955 1.00 95.19 101 ASN A CA 1
ATOM 830 C C . ASN A 1 101 ? -8.882 -5.983 16.360 1.00 95.19 101 ASN A C 1
ATOM 832 O O . ASN A 1 101 ? -8.504 -6.369 15.262 1.00 95.19 101 ASN A O 1
ATOM 836 N N . GLU A 1 102 ? -9.859 -6.594 17.033 1.00 95.44 102 GLU A N 1
ATOM 837 C CA . GLU A 1 102 ? -10.546 -7.799 16.545 1.00 95.44 102 GLU A CA 1
ATOM 838 C C . GLU A 1 102 ? -11.215 -7.578 15.179 1.00 95.44 102 GLU A C 1
ATOM 840 O O . GLU A 1 102 ? -11.112 -8.417 14.283 1.00 95.44 102 GLU A O 1
ATOM 845 N N . GLN A 1 103 ? -11.863 -6.425 14.992 1.00 96.62 103 GLN A N 1
ATOM 846 C CA . GLN A 1 103 ? -12.507 -6.075 13.724 1.00 96.62 103 GLN A CA 1
ATOM 847 C C . GLN A 1 103 ? -11.491 -5.825 12.609 1.00 96.62 103 GLN A C 1
ATOM 849 O O . GLN A 1 103 ? -11.703 -6.262 11.479 1.00 96.62 103 GLN A O 1
ATOM 854 N N . ILE A 1 104 ? -10.371 -5.169 12.922 1.00 95.62 104 ILE A N 1
ATOM 855 C CA . ILE A 1 104 ? -9.277 -4.967 11.967 1.00 95.62 104 ILE A CA 1
ATOM 856 C C . ILE A 1 104 ? -8.646 -6.304 11.591 1.00 95.62 104 ILE A C 1
ATOM 858 O O . ILE A 1 104 ? -8.455 -6.572 10.411 1.00 95.62 104 ILE A O 1
ATOM 862 N N . GLU A 1 105 ? -8.366 -7.178 12.557 1.00 94.81 105 GLU A N 1
ATOM 863 C CA . GLU A 1 105 ? -7.826 -8.507 12.273 1.00 94.81 105 GLU A CA 1
ATOM 864 C C . GLU A 1 105 ? -8.740 -9.317 11.357 1.00 94.81 105 GLU A C 1
ATOM 866 O O . GLU A 1 105 ? -8.249 -10.009 10.464 1.00 94.81 105 GLU A O 1
ATOM 871 N N . GLN A 1 106 ? -10.058 -9.220 11.552 1.00 93.12 106 GLN A N 1
ATOM 872 C CA . GLN A 1 106 ? -11.023 -9.870 10.676 1.00 93.12 106 GLN A CA 1
ATOM 873 C C . GLN A 1 106 ? -11.003 -9.272 9.264 1.00 93.12 106 GLN A C 1
ATOM 875 O O . GLN A 1 106 ? -10.968 -10.021 8.292 1.00 93.12 106 GLN A O 1
ATOM 880 N N . ALA A 1 107 ? -10.930 -7.947 9.145 1.00 93.69 107 ALA A N 1
ATOM 881 C CA . ALA A 1 107 ? -10.804 -7.269 7.860 1.00 93.69 107 ALA A CA 1
ATOM 882 C C . ALA A 1 107 ? -9.493 -7.630 7.132 1.00 93.69 107 ALA A C 1
ATOM 884 O O . ALA A 1 107 ? -9.468 -7.777 5.912 1.00 93.69 107 ALA A O 1
ATOM 885 N N . LEU A 1 108 ? -8.390 -7.825 7.857 1.00 93.12 108 LEU A N 1
ATOM 886 C CA . LEU A 1 108 ? -7.130 -8.275 7.261 1.00 93.12 108 LEU A CA 1
ATOM 887 C C . LEU A 1 108 ? -7.200 -9.726 6.771 1.00 93.12 108 LEU A C 1
ATOM 889 O O . LEU A 1 108 ? -6.547 -10.057 5.788 1.00 93.12 108 LEU A O 1
ATOM 893 N N . LYS A 1 109 ? -8.014 -10.580 7.403 1.00 92.56 109 LYS A N 1
ATOM 894 C CA . LYS A 1 109 ? -8.279 -11.938 6.899 1.00 92.56 109 LYS A CA 1
ATOM 895 C C . LYS A 1 109 ? -9.100 -11.935 5.613 1.00 92.56 109 LYS A C 1
ATOM 897 O O . LYS A 1 109 ? -8.951 -12.835 4.797 1.00 92.56 109 LYS A O 1
ATOM 902 N N . ASP A 1 110 ? -9.954 -10.935 5.401 1.00 91.81 110 ASP A N 1
ATOM 903 C CA . ASP A 1 110 ? -10.772 -10.868 4.185 1.00 91.81 110 ASP A CA 1
ATOM 904 C C . ASP A 1 110 ? -9.932 -10.601 2.919 1.00 91.81 110 ASP A C 1
ATOM 906 O O . ASP A 1 110 ? -10.339 -10.989 1.823 1.00 91.81 110 ASP A O 1
ATOM 910 N N . ILE A 1 111 ? -8.733 -10.022 3.062 1.00 92.94 111 ILE A N 1
ATOM 911 C CA . ILE A 1 111 ? -7.741 -9.872 1.979 1.00 92.94 111 ILE A CA 1
ATOM 912 C C . ILE A 1 111 ? -6.663 -10.964 1.980 1.00 92.94 111 ILE A C 1
ATOM 914 O O . ILE A 1 111 ? -5.796 -10.950 1.110 1.00 92.94 111 ILE A O 1
ATOM 918 N N . GLU A 1 112 ? -6.687 -11.888 2.941 1.00 93.75 112 GLU A N 1
ATOM 919 C CA . GLU A 1 112 ? -5.646 -12.901 3.082 1.00 93.75 112 GLU A CA 1
ATOM 920 C C . GLU A 1 112 ? -5.692 -13.881 1.909 1.00 93.75 112 GLU A C 1
ATOM 922 O O . GLU A 1 112 ? -6.741 -14.430 1.564 1.00 93.75 112 GLU A O 1
ATOM 927 N N . LEU A 1 113 ? -4.540 -14.072 1.270 1.00 90.44 113 LEU A N 1
ATOM 928 C CA . LEU A 1 113 ? -4.365 -15.040 0.195 1.00 90.44 113 LEU A CA 1
ATOM 929 C C . LEU A 1 113 ? -3.638 -16.276 0.733 1.00 90.44 113 LEU A C 1
ATOM 931 O O . LEU A 1 113 ? -2.644 -16.124 1.449 1.00 90.44 113 LEU A O 1
ATOM 935 N N . PRO A 1 114 ? -4.072 -17.500 0.380 1.00 92.25 114 PRO A N 1
ATOM 936 C CA . PRO A 1 114 ? -3.303 -18.706 0.665 1.00 92.25 114 PRO A CA 1
ATOM 937 C C . PRO A 1 114 ? -1.920 -18.641 0.014 1.00 92.25 114 PRO A C 1
ATOM 939 O O . PRO A 1 114 ? -1.780 -18.115 -1.094 1.00 92.25 114 PRO A O 1
ATOM 942 N N . LYS A 1 115 ? -0.907 -19.215 0.674 1.00 91.50 115 LYS A N 1
ATOM 943 C CA . LYS A 1 115 ? 0.477 -19.174 0.181 1.00 91.50 115 LYS A CA 1
ATOM 944 C C . LYS A 1 115 ? 0.600 -19.773 -1.223 1.00 91.50 115 LYS A C 1
ATOM 946 O O . LYS A 1 115 ? 1.145 -19.120 -2.102 1.00 91.50 115 LYS A O 1
ATOM 951 N N . ASP A 1 116 ? -0.043 -20.912 -1.463 1.00 92.00 116 ASP A N 1
ATOM 952 C CA . ASP A 1 116 ? -0.061 -21.575 -2.773 1.00 92.00 116 ASP A CA 1
ATOM 953 C C . ASP A 1 116 ? -0.632 -20.677 -3.884 1.00 92.00 116 ASP A C 1
ATOM 955 O O . ASP A 1 116 ? -0.158 -20.694 -5.016 1.00 92.00 116 ASP A O 1
ATOM 959 N N . THR A 1 117 ? -1.637 -19.850 -3.565 1.00 90.88 117 THR A N 1
ATOM 960 C CA . THR A 1 117 ? -2.207 -18.885 -4.520 1.00 90.88 117 THR A CA 1
ATOM 961 C C . THR A 1 117 ? -1.233 -17.746 -4.803 1.00 90.88 117 THR A C 1
ATOM 963 O O . THR A 1 117 ? -1.088 -17.342 -5.955 1.00 90.88 117 THR A O 1
ATOM 966 N N . VAL A 1 118 ? -0.553 -17.232 -3.773 1.00 91.31 118 VAL A N 1
ATOM 967 C CA . VAL A 1 118 ? 0.486 -16.208 -3.947 1.00 91.31 118 VAL A CA 1
ATOM 968 C C . VAL A 1 118 ? 1.626 -16.733 -4.802 1.00 91.31 118 VAL A C 1
ATOM 970 O O . VAL A 1 118 ? 2.025 -16.048 -5.739 1.00 91.31 118 VAL A O 1
ATOM 973 N N . ASP A 1 119 ? 2.115 -17.936 -4.520 1.00 91.12 119 ASP A N 1
ATOM 974 C CA . ASP A 1 119 ? 3.245 -18.525 -5.236 1.00 91.12 119 ASP A CA 1
ATOM 975 C C . ASP A 1 119 ? 2.878 -18.805 -6.699 1.00 91.12 119 ASP A C 1
ATOM 977 O O . ASP A 1 119 ? 3.619 -18.414 -7.599 1.00 91.12 119 ASP A O 1
ATOM 981 N N . TYR A 1 120 ? 1.682 -19.348 -6.953 1.00 92.31 120 TYR A N 1
ATOM 982 C CA . TYR A 1 120 ? 1.169 -19.555 -8.310 1.00 92.31 120 TYR A CA 1
ATOM 983 C C . TYR A 1 120 ? 1.078 -18.251 -9.118 1.00 92.31 120 TYR A C 1
ATOM 985 O O . TYR A 1 120 ? 1.543 -18.187 -10.255 1.00 92.31 120 TYR A O 1
ATOM 993 N N . ILE A 1 121 ? 0.490 -17.193 -8.544 1.00 90.00 121 ILE A N 1
ATOM 994 C CA . ILE A 1 121 ? 0.356 -15.907 -9.246 1.00 90.00 121 ILE A CA 1
ATOM 995 C C . ILE A 1 121 ? 1.729 -15.249 -9.421 1.00 90.00 121 ILE A C 1
ATOM 997 O O . ILE A 1 121 ? 1.986 -14.655 -10.464 1.00 90.00 121 ILE A O 1
ATOM 1001 N N . THR A 1 122 ? 2.615 -15.359 -8.431 1.00 89.12 122 THR A N 1
ATOM 1002 C CA . THR A 1 122 ? 3.966 -14.787 -8.496 1.00 89.12 122 THR A CA 1
ATOM 1003 C C . THR A 1 122 ? 4.792 -15.438 -9.604 1.00 89.12 122 THR A C 1
ATOM 1005 O O . THR A 1 122 ? 5.443 -14.717 -10.360 1.00 89.12 122 THR A O 1
ATOM 1008 N N . GLU A 1 123 ? 4.720 -16.763 -9.764 1.00 89.31 123 GLU A N 1
ATOM 1009 C CA . GLU A 1 123 ? 5.407 -17.446 -10.868 1.00 89.31 123 GLU A CA 1
ATOM 1010 C C . GLU A 1 123 ? 4.796 -17.059 -12.221 1.00 89.31 123 GLU A C 1
ATOM 1012 O O . GLU A 1 123 ? 5.523 -16.686 -13.134 1.00 89.31 123 GLU A O 1
ATOM 1017 N N . ALA A 1 124 ? 3.464 -16.998 -12.335 1.00 87.31 124 ALA A N 1
ATOM 1018 C CA . ALA A 1 124 ? 2.814 -16.545 -13.568 1.00 87.31 124 ALA A CA 1
ATOM 1019 C C . ALA A 1 124 ? 3.182 -15.092 -13.939 1.00 87.31 124 ALA A C 1
ATOM 1021 O O . ALA A 1 124 ? 3.349 -14.763 -15.117 1.00 87.31 124 ALA A O 1
ATOM 1022 N N . LEU A 1 125 ? 3.328 -14.208 -12.943 1.00 85.75 125 LEU A N 1
ATOM 1023 C CA . LEU A 1 125 ? 3.822 -12.846 -13.152 1.00 85.75 125 LEU A CA 1
ATOM 1024 C C . LEU A 1 125 ? 5.254 -12.869 -13.688 1.00 85.75 125 LEU A C 1
ATOM 1026 O O . LEU A 1 125 ? 5.536 -12.173 -14.662 1.00 85.75 125 LEU A O 1
ATOM 1030 N N . LYS A 1 126 ? 6.129 -13.681 -13.093 1.00 84.31 126 LYS A N 1
ATOM 1031 C CA . LYS A 1 126 ? 7.524 -13.850 -13.510 1.00 84.31 126 LYS A CA 1
ATOM 1032 C C . LYS A 1 126 ? 7.643 -14.381 -14.941 1.00 84.31 126 LYS A C 1
ATOM 1034 O O . LYS A 1 126 ? 8.329 -13.760 -15.745 1.00 84.31 126 LYS A O 1
ATOM 1039 N N . ASP A 1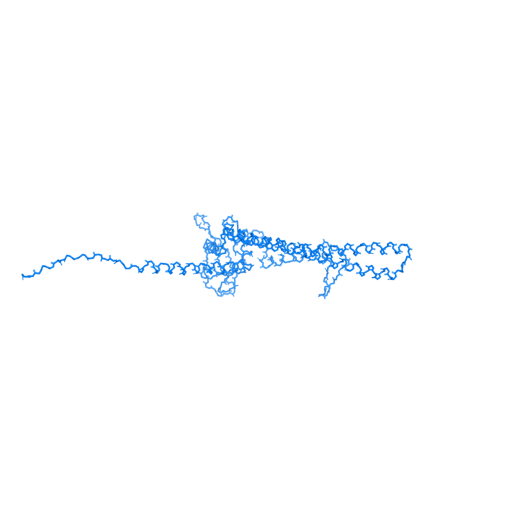 127 ? 6.894 -15.420 -15.296 1.00 83.88 127 ASP A N 1
ATOM 1040 C CA . ASP A 1 127 ? 6.869 -15.962 -16.660 1.00 83.88 127 ASP A CA 1
ATOM 1041 C C . ASP A 1 127 ? 6.427 -14.899 -17.677 1.00 83.88 127 ASP A C 1
ATOM 1043 O O . ASP A 1 127 ? 7.027 -14.734 -18.742 1.00 83.88 127 ASP A O 1
ATOM 1047 N N . SER A 1 128 ? 5.401 -14.111 -17.333 1.00 78.06 128 SER A N 1
ATOM 1048 C CA . SER A 1 128 ? 4.931 -13.021 -18.196 1.00 78.06 128 SER A CA 1
ATOM 1049 C C . SER A 1 128 ? 5.987 -11.931 -18.408 1.00 78.06 128 SER A C 1
ATOM 1051 O O . SER A 1 128 ? 6.013 -11.283 -19.459 1.00 78.06 128 SER A O 1
ATOM 1053 N N . LEU A 1 129 ? 6.868 -11.733 -17.426 1.00 73.88 129 LEU A N 1
ATOM 1054 C CA . LEU A 1 129 ? 7.968 -10.784 -17.512 1.00 73.88 129 LEU A CA 1
ATOM 1055 C C . LEU A 1 129 ? 9.109 -11.322 -18.338 1.00 73.88 129 LEU A C 1
ATOM 1057 O O . LEU A 1 129 ? 9.639 -10.561 -19.130 1.00 73.88 129 LEU A O 1
ATOM 1061 N N . ASP A 1 130 ? 9.475 -12.591 -18.198 1.00 72.88 130 ASP A N 1
ATOM 1062 C CA . ASP A 1 130 ? 10.551 -13.167 -19.001 1.00 72.88 130 ASP A CA 1
ATOM 1063 C C . ASP A 1 130 ? 10.187 -13.129 -20.497 1.00 72.88 130 ASP A C 1
ATOM 1065 O O . ASP A 1 130 ? 10.996 -12.704 -21.323 1.00 72.88 130 ASP A O 1
ATOM 1069 N N . ILE A 1 131 ? 8.918 -13.392 -20.842 1.00 68.88 131 ILE A N 1
ATOM 1070 C CA . ILE A 1 131 ? 8.400 -13.214 -22.212 1.00 68.88 131 ILE A CA 1
ATOM 1071 C C . ILE A 1 131 ? 8.483 -11.747 -22.666 1.00 68.88 131 ILE A C 1
ATOM 1073 O O . ILE A 1 131 ? 8.892 -11.459 -23.795 1.00 68.88 131 ILE A O 1
ATOM 1077 N N . LYS A 1 132 ? 8.088 -10.795 -21.810 1.00 67.94 132 LYS A N 1
ATOM 1078 C CA . LYS A 1 132 ? 8.159 -9.364 -22.145 1.00 67.94 132 LYS A CA 1
ATOM 1079 C C . LYS A 1 132 ? 9.596 -8.881 -22.279 1.00 67.94 132 LYS A C 1
ATOM 1081 O O . LYS A 1 132 ? 9.885 -8.192 -23.253 1.00 67.94 132 LYS A O 1
ATOM 1086 N N . ARG A 1 133 ? 10.494 -9.276 -21.373 1.00 68.69 133 ARG A N 1
ATOM 1087 C CA . ARG A 1 133 ? 11.924 -8.943 -21.393 1.00 68.69 133 ARG A CA 1
ATOM 1088 C C . ARG A 1 133 ? 12.555 -9.357 -22.707 1.00 68.69 133 ARG A C 1
ATOM 1090 O O . ARG A 1 133 ? 13.226 -8.532 -23.305 1.00 68.69 133 ARG A O 1
ATOM 1097 N N . ASP A 1 134 ? 12.240 -10.536 -23.232 1.00 69.50 134 ASP A N 1
ATOM 1098 C CA . ASP A 1 134 ? 12.740 -10.968 -24.541 1.00 69.50 134 ASP A CA 1
ATOM 1099 C C . ASP A 1 134 ? 12.343 -10.025 -25.690 1.00 69.50 134 ASP A C 1
ATOM 1101 O O . ASP A 1 134 ? 13.128 -9.791 -26.613 1.00 69.50 134 ASP A O 1
ATOM 1105 N N . THR A 1 135 ? 11.131 -9.467 -25.659 1.00 68.88 135 THR A N 1
ATOM 1106 C CA . THR A 1 135 ? 10.683 -8.493 -26.668 1.00 68.88 135 THR A CA 1
ATOM 1107 C C . THR A 1 135 ? 11.233 -7.089 -26.413 1.00 68.88 135 THR A C 1
ATOM 1109 O O . THR A 1 135 ? 11.724 -6.443 -27.342 1.00 68.88 135 THR A O 1
ATOM 1112 N N . THR A 1 136 ? 11.228 -6.644 -25.156 1.00 71.56 136 THR A N 1
ATOM 1113 C CA . THR A 1 136 ? 11.706 -5.331 -24.722 1.00 71.56 136 THR A CA 1
ATOM 1114 C C . THR A 1 136 ? 13.219 -5.203 -24.897 1.00 71.56 136 THR A C 1
ATOM 1116 O O . THR A 1 136 ? 13.687 -4.179 -25.384 1.00 71.56 136 THR A O 1
ATOM 1119 N N . ASP A 1 137 ? 13.997 -6.245 -24.596 1.00 75.31 137 ASP A N 1
ATOM 1120 C CA . ASP A 1 137 ? 15.451 -6.257 -24.772 1.00 75.31 137 ASP A CA 1
ATOM 1121 C C . ASP A 1 137 ? 15.848 -6.190 -26.248 1.00 75.31 137 ASP A C 1
ATOM 1123 O O . ASP A 1 137 ? 16.845 -5.553 -26.586 1.00 75.31 137 ASP A O 1
ATOM 1127 N N . ARG A 1 138 ? 15.056 -6.776 -27.156 1.00 79.81 138 ARG A N 1
ATOM 1128 C CA . ARG A 1 138 ? 15.292 -6.637 -28.603 1.00 79.81 138 ARG A CA 1
ATOM 1129 C C . ARG A 1 138 ? 15.076 -5.204 -29.074 1.00 79.81 138 ARG A C 1
ATOM 1131 O O . ARG A 1 138 ? 15.900 -4.693 -29.830 1.00 79.81 138 ARG A O 1
ATOM 1138 N N . GLU A 1 139 ? 13.998 -4.552 -28.643 1.00 81.62 139 GLU A N 1
ATOM 1139 C CA . GLU A 1 139 ? 13.745 -3.149 -28.993 1.00 81.62 139 GLU A CA 1
ATOM 1140 C C . GLU A 1 139 ? 14.753 -2.206 -28.325 1.00 81.62 139 GLU A C 1
ATOM 1142 O O . GLU A 1 139 ? 15.292 -1.317 -28.983 1.00 81.62 139 GLU A O 1
ATOM 1147 N N . ARG A 1 140 ? 15.108 -2.449 -27.058 1.00 82.88 140 ARG A N 1
ATOM 1148 C CA . ARG A 1 140 ? 16.170 -1.722 -26.352 1.00 82.88 140 ARG A CA 1
ATOM 1149 C C . ARG A 1 140 ? 17.495 -1.825 -27.096 1.00 82.88 140 ARG A C 1
ATOM 1151 O O . ARG A 1 140 ? 18.094 -0.798 -27.400 1.00 82.88 140 ARG A O 1
ATOM 1158 N N . LYS A 1 141 ? 17.904 -3.037 -27.473 1.00 85.88 141 LYS A N 1
ATOM 1159 C CA . LYS A 1 141 ? 19.124 -3.262 -28.253 1.00 85.88 141 LYS A CA 1
ATOM 1160 C C . LYS A 1 141 ? 19.090 -2.514 -29.588 1.00 85.88 141 LYS A C 1
ATOM 1162 O O . LYS A 1 141 ? 20.084 -1.912 -29.972 1.00 85.88 141 LYS A O 1
ATOM 1167 N N . ARG A 1 142 ? 17.941 -2.465 -30.273 1.00 89.69 142 ARG A N 1
ATOM 1168 C CA . ARG A 1 142 ? 17.788 -1.658 -31.500 1.00 89.69 142 ARG A CA 1
ATOM 1169 C C . ARG A 1 142 ? 17.979 -0.160 -31.252 1.00 89.69 142 ARG A C 1
ATOM 1171 O O . ARG A 1 142 ? 18.564 0.517 -32.100 1.00 89.69 142 ARG A O 1
ATOM 1178 N N . LEU A 1 143 ? 17.477 0.367 -30.135 1.00 90.12 143 LEU A N 1
ATOM 1179 C CA . LEU A 1 143 ? 17.664 1.772 -29.755 1.00 90.12 143 LEU A CA 1
ATOM 1180 C C . LEU A 1 143 ? 19.126 2.063 -29.384 1.00 90.12 143 LEU A C 1
ATOM 1182 O O . LEU A 1 143 ? 19.672 3.062 -29.852 1.00 90.12 143 LEU A O 1
ATOM 1186 N N . GLU A 1 144 ? 19.774 1.172 -28.630 1.00 88.38 144 GLU A N 1
ATOM 1187 C CA . GLU A 1 144 ? 21.204 1.243 -28.293 1.00 88.38 144 GLU A CA 1
ATOM 1188 C C . GLU A 1 144 ? 22.077 1.210 -29.558 1.00 88.38 144 GLU A C 1
ATOM 1190 O O . GLU A 1 144 ? 22.908 2.095 -29.759 1.00 88.38 144 GLU A O 1
ATOM 1195 N N . ASP A 1 145 ? 21.822 0.276 -30.480 1.00 94.12 145 ASP A N 1
ATOM 1196 C CA . ASP A 1 145 ? 22.525 0.184 -31.766 1.00 94.12 145 ASP A CA 1
ATOM 1197 C C . ASP A 1 145 ? 22.357 1.467 -32.597 1.00 94.12 145 ASP A C 1
ATOM 1199 O O . ASP A 1 145 ? 23.278 1.912 -33.291 1.00 94.12 145 ASP A O 1
ATOM 1203 N N . ARG A 1 146 ? 21.172 2.090 -32.550 1.00 94.31 146 ARG A N 1
ATOM 1204 C CA . ARG A 1 146 ? 20.909 3.356 -33.246 1.00 94.31 146 ARG A CA 1
ATOM 1205 C C . ARG A 1 146 ? 21.631 4.529 -32.590 1.00 94.31 146 ARG A C 1
ATOM 1207 O O . ARG A 1 146 ? 22.164 5.367 -33.318 1.00 94.31 146 ARG A O 1
ATOM 1214 N N . LYS A 1 147 ? 21.696 4.565 -31.257 1.00 92.19 147 LYS A N 1
ATOM 1215 C CA . LYS A 1 147 ? 22.476 5.552 -30.504 1.00 92.19 147 LYS A CA 1
ATOM 1216 C C . LYS A 1 147 ? 23.956 5.448 -30.862 1.00 92.19 147 LYS A C 1
ATOM 1218 O O . LYS A 1 147 ? 24.545 6.454 -31.242 1.00 92.19 147 LYS A O 1
ATOM 1223 N N . ILE A 1 148 ? 24.524 4.239 -30.842 1.00 92.56 148 ILE A N 1
ATOM 1224 C CA . ILE A 1 148 ? 25.928 3.994 -31.210 1.00 92.56 148 ILE A CA 1
ATOM 1225 C C . ILE A 1 148 ? 26.209 4.529 -32.618 1.00 92.56 148 ILE A C 1
ATOM 1227 O O . ILE A 1 148 ? 27.159 5.280 -32.809 1.00 92.56 148 ILE A O 1
ATOM 1231 N N . LYS A 1 149 ? 25.340 4.238 -33.596 1.00 95.94 149 LYS A N 1
ATOM 1232 C CA . LYS A 1 149 ? 25.490 4.758 -34.968 1.00 95.94 149 LYS A CA 1
ATOM 1233 C C . LYS A 1 149 ? 25.496 6.287 -35.039 1.00 95.94 149 LYS A C 1
ATOM 1235 O O . LYS A 1 149 ? 26.215 6.838 -35.869 1.00 95.94 149 LYS A O 1
ATOM 1240 N N . LEU A 1 150 ? 24.680 6.969 -34.235 1.00 92.06 150 LEU A N 1
ATOM 1241 C CA . LEU A 1 150 ? 24.649 8.434 -34.190 1.00 92.06 150 LEU A CA 1
ATOM 1242 C C . LEU A 1 150 ? 25.878 9.010 -33.483 1.00 92.06 150 LEU A C 1
ATOM 1244 O O . LEU A 1 150 ? 26.441 9.977 -33.982 1.00 92.06 150 LEU A O 1
ATOM 1248 N N . MET A 1 151 ? 26.336 8.386 -32.397 1.00 84.50 151 MET A N 1
ATOM 1249 C CA . MET A 1 151 ? 27.574 8.774 -31.716 1.00 84.50 151 MET A CA 1
ATOM 1250 C C . MET A 1 151 ? 28.783 8.637 -32.647 1.00 84.50 151 MET A C 1
ATOM 1252 O O . MET A 1 151 ? 29.505 9.603 -32.841 1.00 84.50 151 MET A O 1
ATOM 1256 N N . THR A 1 152 ? 28.915 7.515 -33.364 1.00 93.00 152 THR A N 1
ATOM 1257 C CA . THR A 1 152 ? 29.980 7.348 -34.370 1.00 93.00 152 THR A CA 1
ATOM 1258 C C . THR A 1 152 ? 29.907 8.397 -35.487 1.00 93.00 152 THR A C 1
ATOM 1260 O O . THR A 1 152 ? 30.926 8.783 -36.052 1.00 93.00 152 THR A O 1
ATOM 1263 N N . ARG A 1 153 ? 28.704 8.864 -35.849 1.00 92.19 153 ARG A N 1
ATOM 1264 C CA . ARG A 1 153 ? 28.544 9.956 -36.822 1.00 92.19 153 ARG A CA 1
ATOM 1265 C C . ARG A 1 153 ? 28.930 11.311 -36.241 1.00 92.19 153 ARG A C 1
ATOM 1267 O O . ARG A 1 153 ? 29.464 12.116 -36.991 1.00 92.19 153 ARG A O 1
ATOM 1274 N N . LEU A 1 154 ? 28.647 11.563 -34.964 1.00 86.50 154 LEU A N 1
ATOM 1275 C CA . LEU A 1 154 ? 29.089 12.765 -34.255 1.00 86.50 154 LEU A CA 1
ATOM 1276 C C . LEU A 1 154 ? 30.617 12.817 -34.166 1.00 86.50 154 LEU A C 1
ATOM 1278 O O . LEU A 1 154 ? 31.186 13.857 -34.483 1.00 86.50 154 LEU A O 1
ATOM 1282 N N . ASP A 1 155 ? 31.266 11.694 -33.847 1.00 85.31 155 ASP A N 1
ATOM 1283 C CA . ASP A 1 155 ? 32.730 11.599 -33.792 1.00 85.31 155 ASP A CA 1
ATOM 1284 C C . ASP A 1 155 ? 33.357 11.924 -35.158 1.00 85.31 155 ASP A C 1
ATOM 1286 O O . ASP A 1 155 ? 34.218 12.793 -35.264 1.00 85.31 155 ASP A O 1
ATOM 1290 N N . ARG A 1 156 ? 32.847 11.318 -36.239 1.00 90.38 156 ARG A N 1
ATOM 1291 C CA . ARG A 1 156 ? 33.311 11.617 -37.607 1.00 90.38 156 ARG A CA 1
ATOM 1292 C C . ARG A 1 156 ? 33.029 13.052 -38.039 1.00 90.38 156 ARG A C 1
ATOM 1294 O O . ARG A 1 156 ? 33.861 13.670 -38.685 1.00 90.38 156 ARG A O 1
ATOM 1301 N N . LEU A 1 157 ? 31.860 13.591 -37.687 1.00 85.19 157 LEU A N 1
ATOM 1302 C CA . LEU A 1 157 ? 31.499 14.979 -37.985 1.00 85.19 157 LEU A CA 1
ATOM 1303 C C . LEU A 1 157 ? 32.477 15.958 -37.315 1.00 85.19 157 LEU A C 1
ATOM 1305 O O . LEU A 1 157 ? 32.772 17.012 -37.875 1.00 85.19 157 LEU A O 1
ATOM 1309 N N . TYR A 1 158 ? 32.967 15.611 -36.124 1.00 76.56 158 TYR A N 1
ATOM 1310 C CA . TYR A 1 158 ? 33.987 16.372 -35.417 1.00 76.56 158 TYR A CA 1
ATOM 1311 C C . TYR A 1 158 ? 35.356 16.274 -36.103 1.00 76.56 158 TYR A C 1
ATOM 1313 O O . TYR A 1 158 ? 35.969 17.310 -36.353 1.00 76.56 158 TYR A O 1
ATOM 1321 N N . GLU A 1 159 ? 35.793 15.071 -36.486 1.00 87.06 159 GLU A N 1
ATOM 1322 C CA . GLU A 1 159 ? 37.026 14.861 -37.268 1.00 87.06 159 GLU A CA 1
ATOM 1323 C C . GLU A 1 159 ? 37.003 15.652 -38.591 1.00 87.06 159 GLU A C 1
ATOM 1325 O O . GLU A 1 159 ? 37.896 16.458 -38.847 1.00 87.06 159 GLU A O 1
ATOM 1330 N N . ASP A 1 160 ? 35.922 15.543 -39.372 1.00 83.25 160 ASP A N 1
ATOM 1331 C CA . ASP A 1 160 ? 35.742 16.280 -40.633 1.00 83.25 160 ASP A CA 1
ATOM 1332 C C . ASP A 1 160 ? 35.782 17.805 -40.442 1.00 83.25 160 ASP A C 1
ATOM 1334 O O . ASP A 1 160 ? 36.197 18.550 -41.337 1.00 83.25 160 ASP A O 1
ATOM 1338 N N . LYS A 1 161 ? 35.337 18.299 -39.280 1.00 79.56 161 LYS A N 1
ATOM 1339 C CA . LYS A 1 161 ? 35.413 19.724 -38.952 1.00 79.56 161 LYS A CA 1
ATOM 1340 C C . LYS A 1 161 ? 36.845 20.158 -38.648 1.00 79.56 161 LYS A C 1
ATOM 1342 O O . LYS A 1 161 ? 37.228 21.243 -39.088 1.00 79.56 161 LYS A O 1
ATOM 1347 N N . LEU A 1 162 ? 37.615 19.344 -37.924 1.00 82.25 162 LEU A N 1
ATOM 1348 C CA . LEU A 1 162 ? 39.028 19.614 -37.629 1.00 82.25 162 LEU A CA 1
ATOM 1349 C C . LEU A 1 162 ? 39.875 19.645 -38.906 1.00 82.25 162 LEU A C 1
ATOM 1351 O O . LEU A 1 162 ? 40.717 20.530 -39.060 1.00 82.25 162 LEU A O 1
ATOM 1355 N N . ASP A 1 163 ? 39.575 18.755 -39.850 1.00 90.75 163 ASP A N 1
ATOM 1356 C CA . ASP A 1 163 ? 40.237 18.688 -41.156 1.00 90.75 163 ASP A CA 1
ATOM 1357 C C . ASP A 1 163 ? 39.760 19.778 -42.138 1.00 90.75 163 ASP A C 1
ATOM 1359 O O . ASP A 1 163 ? 40.260 19.884 -43.256 1.00 90.75 163 ASP A O 1
ATOM 1363 N N . ASN A 1 164 ? 38.818 20.635 -41.722 1.00 88.75 164 ASN A N 1
ATOM 1364 C CA . ASN A 1 164 ? 38.169 21.665 -42.542 1.00 88.75 164 ASN A CA 1
ATOM 1365 C C . ASN A 1 164 ? 37.436 21.118 -43.787 1.00 88.75 164 ASN A C 1
ATOM 1367 O O . ASN A 1 164 ? 37.176 21.870 -44.728 1.00 88.75 164 ASN A O 1
ATOM 1371 N N . ASN A 1 165 ? 37.033 19.843 -43.777 1.00 88.44 165 ASN A N 1
ATOM 1372 C CA . ASN A 1 165 ? 36.253 19.216 -44.853 1.00 88.44 165 ASN A CA 1
ATOM 1373 C C . ASN A 1 165 ? 34.815 19.763 -44.932 1.00 88.44 165 ASN A C 1
ATOM 1375 O O . ASN A 1 165 ? 34.142 19.614 -45.954 1.00 88.44 165 ASN A O 1
ATOM 1379 N N . ILE A 1 166 ? 34.327 20.393 -43.856 1.00 90.00 166 ILE A N 1
ATOM 1380 C CA . ILE A 1 166 ? 32.962 20.921 -43.742 1.00 90.00 166 ILE A CA 1
ATOM 1381 C C . ILE A 1 166 ? 32.919 22.344 -43.174 1.00 90.00 166 ILE A C 1
ATOM 1383 O O . ILE A 1 166 ? 33.759 22.771 -42.376 1.00 90.00 166 ILE A O 1
ATOM 1387 N N . THR A 1 167 ? 31.878 23.088 -43.553 1.00 91.31 167 THR A N 1
ATOM 1388 C CA . THR A 1 167 ? 31.642 24.442 -43.040 1.00 91.31 167 THR A CA 1
ATOM 1389 C C . THR A 1 167 ? 31.159 24.415 -41.590 1.00 91.31 167 THR A C 1
ATOM 1391 O O . THR A 1 167 ? 30.570 23.443 -41.118 1.00 91.31 167 THR A O 1
ATOM 1394 N N . GLU A 1 168 ? 31.398 25.507 -40.861 1.00 86.94 168 GLU A N 1
ATOM 1395 C CA . GLU A 1 168 ? 30.927 25.660 -39.478 1.00 86.94 168 GLU A CA 1
ATOM 1396 C C . GLU A 1 168 ? 29.396 25.608 -39.364 1.00 86.94 168 GLU A C 1
ATOM 1398 O O . GLU A 1 168 ? 28.867 24.933 -38.485 1.00 86.94 168 GLU A O 1
ATOM 1403 N N . ASP A 1 169 ? 28.682 26.238 -40.298 1.00 90.56 169 ASP A N 1
ATOM 1404 C CA . ASP A 1 169 ? 27.217 26.198 -40.353 1.00 90.56 169 ASP A CA 1
ATOM 1405 C C . ASP A 1 169 ? 26.686 24.764 -40.541 1.00 90.56 169 ASP A C 1
ATOM 1407 O O . ASP A 1 169 ? 25.772 24.318 -39.841 1.00 90.56 169 ASP A O 1
ATOM 1411 N N . PHE A 1 170 ? 27.320 23.992 -41.432 1.00 87.06 170 PHE A N 1
ATOM 1412 C CA . PHE A 1 170 ? 26.958 22.595 -41.656 1.00 87.06 170 PHE A CA 1
ATOM 1413 C C . PHE A 1 170 ? 27.216 21.732 -40.415 1.00 87.06 170 PHE A C 1
ATOM 1415 O O . PHE A 1 170 ? 26.349 20.932 -40.045 1.00 87.06 170 PHE A O 1
ATOM 1422 N N . TYR A 1 171 ? 28.371 21.922 -39.767 1.00 88.44 171 TYR A N 1
ATOM 1423 C CA . TYR A 1 171 ? 28.723 21.255 -38.515 1.00 88.44 171 TYR A CA 1
ATOM 1424 C C . TYR A 1 171 ? 27.685 21.545 -37.428 1.00 88.44 171 TYR A C 1
ATOM 1426 O O . TYR A 1 171 ? 27.074 20.611 -36.918 1.00 88.44 171 TYR A O 1
ATOM 1434 N N . ASN A 1 172 ? 27.412 22.820 -37.137 1.00 83.44 172 ASN A N 1
ATOM 1435 C CA . ASN A 1 172 ? 26.488 23.225 -36.074 1.00 83.44 172 ASN A CA 1
ATOM 1436 C C . ASN A 1 172 ? 25.083 22.651 -36.292 1.00 83.44 172 ASN A C 1
ATOM 1438 O O . ASN A 1 172 ? 24.474 22.111 -35.366 1.00 83.44 172 ASN A O 1
ATOM 1442 N N . ARG A 1 173 ? 24.580 22.691 -37.532 1.00 93.12 173 ARG A N 1
ATOM 1443 C CA . ARG A 1 173 ? 23.272 22.118 -37.869 1.00 93.12 173 ARG A CA 1
ATOM 1444 C C . ARG A 1 173 ? 23.221 20.610 -37.615 1.00 93.12 173 ARG A C 1
ATOM 1446 O O . ARG A 1 173 ? 22.273 20.136 -36.992 1.00 93.12 173 ARG A O 1
ATOM 1453 N N . LYS A 1 174 ? 24.220 19.852 -38.087 1.00 91.25 174 LYS A N 1
ATOM 1454 C CA . LYS A 1 174 ? 24.243 18.386 -37.939 1.00 91.25 174 LYS A CA 1
ATOM 1455 C C . LYS A 1 174 ? 24.558 17.932 -36.518 1.00 91.25 174 LYS A C 1
ATOM 1457 O O . LYS A 1 174 ? 23.974 16.952 -36.062 1.00 91.25 174 LYS A O 1
ATOM 1462 N N . PHE A 1 175 ? 25.415 18.661 -35.814 1.00 87.12 175 PHE A N 1
ATOM 1463 C CA . PHE A 1 175 ? 25.733 18.423 -34.414 1.00 87.12 175 PHE A CA 1
ATOM 1464 C C . PHE A 1 175 ? 24.483 18.556 -33.539 1.00 87.12 175 PHE A C 1
ATOM 1466 O O . PHE A 1 175 ? 24.174 17.642 -32.774 1.00 87.12 175 PHE A O 1
ATOM 1473 N N . ASN A 1 176 ? 23.714 19.637 -33.712 1.00 86.94 176 ASN A N 1
ATOM 1474 C CA . ASN A 1 176 ? 22.463 19.845 -32.981 1.00 86.94 176 ASN A CA 1
ATOM 1475 C C . ASN A 1 176 ? 21.432 18.750 -33.301 1.00 86.94 176 ASN A C 1
ATOM 1477 O O . ASN A 1 176 ? 20.874 18.151 -32.386 1.00 86.94 176 ASN A O 1
ATOM 1481 N N . GLU A 1 177 ? 21.244 18.425 -34.586 1.00 91.81 177 GLU A N 1
ATOM 1482 C CA . GLU A 1 177 ? 20.308 17.386 -35.040 1.00 91.81 177 GLU A CA 1
ATOM 1483 C C . GLU A 1 177 ? 20.624 16.001 -34.441 1.00 91.81 177 GLU A C 1
ATOM 1485 O O . GLU A 1 177 ? 19.722 15.278 -34.012 1.00 91.81 177 GLU A O 1
ATOM 1490 N N . TYR A 1 178 ? 21.899 15.602 -34.417 1.00 88.25 178 TYR A N 1
ATOM 1491 C CA . TYR A 1 178 ? 22.302 14.306 -33.866 1.00 88.25 178 TYR A CA 1
ATOM 1492 C C . TYR A 1 178 ? 22.293 14.289 -32.339 1.00 88.25 178 TYR A C 1
ATOM 1494 O O . TYR A 1 178 ? 21.887 13.284 -31.757 1.00 88.25 178 TYR A O 1
ATOM 1502 N N . THR A 1 179 ? 22.676 15.386 -31.685 1.00 82.38 179 THR A N 1
ATOM 1503 C CA . THR A 1 179 ? 22.648 15.495 -30.218 1.00 82.38 179 THR A CA 1
ATOM 1504 C C . THR A 1 179 ? 21.215 15.430 -29.682 1.00 82.38 179 THR A C 1
ATOM 1506 O O . THR A 1 179 ? 20.954 14.729 -28.701 1.00 82.38 179 THR A O 1
ATOM 1509 N N . GLU A 1 180 ? 20.259 16.076 -30.356 1.00 90.19 180 GLU A N 1
ATOM 1510 C CA . GLU A 1 180 ? 18.835 15.989 -30.011 1.00 90.19 180 GLU A CA 1
ATOM 1511 C C . GLU A 1 180 ? 18.312 14.549 -30.147 1.00 90.19 180 GLU A C 1
ATOM 1513 O O . GLU A 1 180 ? 17.681 14.024 -29.229 1.00 90.19 180 GLU A O 1
ATOM 1518 N N . GLN A 1 181 ? 18.656 13.860 -31.242 1.00 90.69 181 GLN A N 1
ATOM 1519 C CA . GLN A 1 181 ? 18.291 12.452 -31.437 1.00 90.69 181 GLN A CA 1
ATOM 1520 C C . GLN A 1 181 ? 18.912 11.524 -30.386 1.00 90.69 181 GLN A C 1
ATOM 1522 O O . GLN A 1 181 ? 18.245 10.603 -29.920 1.00 90.69 181 GLN A O 1
ATOM 1527 N N . VAL A 1 182 ? 20.172 11.743 -29.999 1.00 86.50 182 VAL A N 1
ATOM 1528 C CA . VAL A 1 182 ? 20.823 10.970 -28.928 1.00 86.50 182 VAL A CA 1
ATOM 1529 C C . VAL A 1 182 ? 20.105 11.187 -27.594 1.00 86.50 182 VAL A C 1
ATOM 1531 O O . VAL A 1 182 ? 19.835 10.217 -26.891 1.00 86.50 182 VAL A O 1
ATOM 1534 N N . THR A 1 183 ? 19.711 12.424 -27.286 1.00 85.69 183 THR A N 1
ATOM 1535 C CA . THR A 1 183 ? 18.988 12.769 -26.049 1.00 85.69 183 THR A CA 1
ATOM 1536 C C . THR A 1 183 ? 17.593 12.126 -25.986 1.00 85.69 183 THR A C 1
ATOM 1538 O O . THR A 1 183 ? 17.183 11.607 -24.942 1.00 85.69 183 THR A O 1
ATOM 1541 N N . ASP A 1 184 ? 16.860 12.107 -27.106 1.00 88.69 184 ASP A N 1
ATOM 1542 C CA . ASP A 1 184 ? 15.574 11.401 -27.221 1.00 88.69 184 ASP A CA 1
ATOM 1543 C C . ASP A 1 184 ? 15.748 9.881 -27.062 1.00 88.69 184 ASP A C 1
ATOM 1545 O O . ASP A 1 184 ? 15.003 9.245 -26.311 1.00 88.69 184 ASP A O 1
ATOM 1549 N N . LEU A 1 185 ? 16.767 9.295 -27.702 1.00 88.88 185 LEU A N 1
ATOM 1550 C CA . LEU A 1 185 ? 17.077 7.871 -27.558 1.00 88.88 185 LEU A CA 1
ATOM 1551 C C . LEU A 1 185 ? 17.429 7.506 -26.112 1.00 88.88 185 LEU A C 1
ATOM 1553 O O . LEU A 1 185 ? 16.922 6.502 -25.615 1.00 88.88 185 LEU A O 1
ATOM 1557 N N . ASP A 1 186 ? 18.220 8.324 -25.417 1.00 81.88 186 ASP A N 1
ATOM 1558 C CA . ASP A 1 186 ? 18.567 8.106 -24.008 1.00 81.88 186 ASP A CA 1
ATOM 1559 C C . ASP A 1 186 ? 17.343 8.134 -23.092 1.00 81.88 186 ASP A C 1
ATOM 1561 O O . ASP A 1 186 ? 17.175 7.264 -22.231 1.00 81.88 186 ASP A O 1
ATOM 1565 N N . SER A 1 187 ? 16.430 9.073 -23.333 1.00 81.06 187 SER A N 1
ATOM 1566 C CA . SER A 1 187 ? 15.166 9.150 -22.599 1.00 81.06 187 SER A CA 1
ATOM 1567 C C . SER A 1 187 ? 14.305 7.901 -22.824 1.00 81.06 187 SER A C 1
ATOM 1569 O O . SER A 1 187 ? 13.724 7.361 -21.882 1.00 81.06 187 SER A O 1
ATOM 1571 N N . ARG A 1 188 ? 14.244 7.395 -24.064 1.00 82.94 188 ARG A N 1
ATOM 1572 C CA . ARG A 1 188 ? 13.494 6.173 -24.397 1.00 82.94 188 ARG A CA 1
ATOM 1573 C C . ARG A 1 188 ? 14.116 4.931 -23.771 1.00 82.94 188 ARG A C 1
ATOM 1575 O O . ARG A 1 188 ? 13.382 4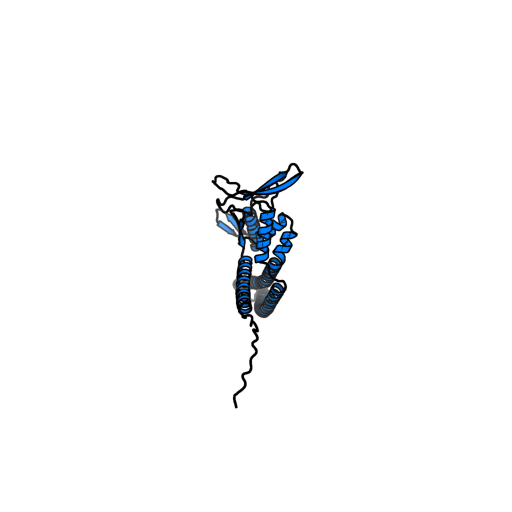.147 -23.179 1.00 82.94 188 ARG A O 1
ATOM 1582 N N . ILE A 1 189 ? 15.437 4.765 -23.868 1.00 82.44 189 ILE A N 1
ATOM 1583 C CA . ILE A 1 189 ? 16.167 3.626 -23.288 1.00 82.44 189 ILE A CA 1
ATOM 1584 C C . ILE A 1 189 ? 15.946 3.568 -21.768 1.00 82.44 189 ILE A C 1
ATOM 1586 O O . ILE A 1 189 ? 15.614 2.506 -21.246 1.00 82.44 189 ILE A O 1
ATOM 1590 N N . SER A 1 190 ? 16.024 4.712 -21.077 1.00 73.06 190 SER A N 1
ATOM 1591 C CA . SER A 1 190 ? 15.800 4.811 -19.626 1.00 73.06 190 SER A CA 1
ATOM 1592 C C . SER A 1 190 ? 14.386 4.383 -19.192 1.00 73.06 190 SER A C 1
ATOM 1594 O O . SER A 1 190 ? 14.211 3.698 -18.179 1.00 73.06 190 SER A O 1
ATOM 1596 N N . ASN A 1 191 ? 13.362 4.703 -19.991 1.00 72.06 191 ASN A N 1
ATOM 1597 C CA . ASN A 1 191 ? 11.977 4.322 -19.695 1.00 72.06 191 ASN A CA 1
ATOM 1598 C C . ASN A 1 191 ? 11.735 2.802 -19.767 1.00 72.06 191 ASN A C 1
ATOM 1600 O O . ASN A 1 191 ? 10.917 2.284 -19.004 1.00 72.06 191 ASN A O 1
ATOM 1604 N N . TYR A 1 192 ? 12.450 2.077 -20.636 1.00 67.81 192 TYR A N 1
ATOM 1605 C CA . TYR A 1 192 ? 12.313 0.619 -20.764 1.00 67.81 192 TYR A CA 1
ATOM 1606 C C . TYR A 1 192 ? 12.910 -0.153 -19.577 1.00 67.81 192 TYR A C 1
ATOM 1608 O O . TYR A 1 192 ? 12.419 -1.225 -19.241 1.00 67.81 192 TYR A O 1
ATOM 1616 N N . THR A 1 193 ? 13.932 0.382 -18.903 1.00 61.19 193 THR A N 1
ATOM 1617 C CA . THR A 1 193 ? 14.575 -0.286 -17.756 1.00 61.19 193 THR A CA 1
ATOM 1618 C C . THR A 1 193 ? 13.743 -0.281 -16.472 1.00 61.19 193 THR A C 1
ATOM 1620 O O . THR A 1 193 ? 13.900 -1.176 -15.646 1.00 61.19 193 THR A O 1
ATOM 1623 N N . GLN A 1 194 ? 12.864 0.707 -16.286 1.00 59.69 194 GLN A N 1
ATOM 1624 C CA . GLN A 1 194 ? 12.232 0.955 -14.988 1.00 59.69 194 GLN A CA 1
ATOM 1625 C C . GLN A 1 194 ? 10.846 0.296 -14.859 1.00 59.69 194 GLN A C 1
ATOM 1627 O O . GLN A 1 194 ? 10.545 -0.315 -13.839 1.00 59.69 194 GLN A O 1
ATOM 1632 N N . ALA A 1 195 ? 10.012 0.353 -15.903 1.00 59.22 195 ALA A N 1
ATOM 1633 C CA . ALA A 1 195 ? 8.593 -0.008 -15.798 1.00 59.22 195 ALA A CA 1
ATOM 1634 C C . ALA A 1 195 ? 8.317 -1.516 -15.599 1.00 59.22 195 ALA A C 1
ATOM 1636 O O . ALA A 1 195 ? 7.415 -1.878 -14.839 1.00 59.22 195 ALA A O 1
ATOM 1637 N N . ASP A 1 196 ? 9.087 -2.397 -16.247 1.00 60.12 196 ASP A N 1
ATOM 1638 C CA . ASP A 1 196 ? 8.838 -3.848 -16.211 1.00 60.12 196 ASP A CA 1
ATOM 1639 C C . ASP A 1 196 ? 9.314 -4.492 -14.893 1.00 60.12 196 ASP A C 1
ATOM 1641 O O . ASP A 1 196 ? 8.612 -5.319 -14.306 1.00 60.12 196 ASP A O 1
ATOM 1645 N N . ILE A 1 197 ? 10.471 -4.064 -14.369 1.00 62.03 197 ILE A N 1
ATOM 1646 C CA . ILE A 1 197 ? 10.996 -4.520 -13.066 1.00 62.03 197 ILE A CA 1
ATOM 1647 C C . ILE A 1 197 ? 10.073 -4.063 -11.932 1.00 62.03 197 ILE A C 1
ATOM 1649 O O . ILE A 1 197 ? 9.793 -4.820 -10.996 1.00 62.03 197 ILE A O 1
ATOM 1653 N N . ASP A 1 198 ? 9.567 -2.838 -12.040 1.00 67.06 198 ASP A N 1
ATOM 1654 C CA . ASP A 1 198 ? 8.663 -2.255 -11.063 1.00 67.06 198 ASP A CA 1
ATOM 1655 C C . ASP A 1 198 ? 7.329 -3.013 -11.022 1.00 67.06 198 ASP A C 1
ATOM 1657 O O . ASP A 1 198 ? 6.871 -3.373 -9.937 1.00 67.06 198 ASP A O 1
ATOM 1661 N N . TYR A 1 199 ? 6.746 -3.373 -12.171 1.00 72.56 199 TYR A N 1
ATOM 1662 C CA . TYR A 1 199 ? 5.504 -4.156 -12.216 1.00 72.56 199 TYR A CA 1
ATOM 1663 C C . TYR A 1 199 ? 5.612 -5.489 -11.457 1.00 72.56 199 TYR A C 1
ATOM 1665 O O . TYR A 1 199 ? 4.745 -5.791 -10.633 1.00 72.56 199 TYR A O 1
ATOM 1673 N N . TYR A 1 200 ? 6.689 -6.255 -11.678 1.00 76.88 200 TYR A N 1
ATOM 1674 C CA . TYR A 1 200 ? 6.935 -7.503 -10.948 1.00 76.88 200 TYR A CA 1
ATOM 1675 C C . TYR A 1 200 ? 7.043 -7.270 -9.452 1.00 76.88 200 TYR A C 1
ATOM 1677 O O . TYR A 1 200 ? 6.357 -7.893 -8.647 1.00 76.88 200 TYR A O 1
ATOM 1685 N N . ARG A 1 201 ? 7.944 -6.360 -9.080 1.00 73.31 201 ARG A N 1
ATOM 1686 C CA . ARG A 1 201 ? 8.335 -6.144 -7.698 1.00 73.31 201 ARG A CA 1
ATOM 1687 C C . ARG A 1 201 ? 7.148 -5.640 -6.889 1.00 73.31 201 ARG A C 1
ATOM 1689 O O . ARG A 1 201 ? 6.927 -6.116 -5.776 1.00 73.31 201 ARG A O 1
ATOM 1696 N N . TYR A 1 202 ? 6.374 -4.714 -7.453 1.00 76.19 202 TYR A N 1
ATOM 1697 C CA . TYR A 1 202 ? 5.159 -4.209 -6.828 1.00 76.19 202 TYR A CA 1
ATOM 1698 C C . TYR A 1 202 ? 4.067 -5.279 -6.782 1.00 76.19 202 TYR A C 1
ATOM 1700 O O . TYR A 1 202 ? 3.475 -5.469 -5.722 1.00 76.19 202 TYR A O 1
ATOM 1708 N N . GLY A 1 203 ? 3.834 -6.014 -7.875 1.00 82.69 203 GLY A N 1
ATOM 1709 C CA . GLY A 1 203 ? 2.842 -7.090 -7.931 1.00 82.69 203 GLY A CA 1
ATOM 1710 C C . GLY A 1 203 ? 3.100 -8.181 -6.890 1.00 82.69 203 GLY A C 1
ATOM 1711 O O . GLY A 1 203 ? 2.242 -8.454 -6.052 1.00 82.69 203 GLY A O 1
ATOM 1712 N N . SER A 1 204 ? 4.310 -8.737 -6.872 1.00 82.44 204 SER A N 1
ATOM 1713 C CA . SER A 1 204 ? 4.725 -9.760 -5.907 1.00 82.44 204 SER A CA 1
ATOM 1714 C C . SER A 1 204 ? 4.708 -9.230 -4.471 1.00 82.44 204 SER A C 1
ATOM 1716 O O . SER A 1 204 ? 4.257 -9.920 -3.559 1.00 82.44 204 SER A O 1
ATOM 1718 N N . GLY A 1 205 ? 5.121 -7.974 -4.258 1.00 81.75 205 GLY A N 1
ATOM 1719 C CA . GLY A 1 205 ? 5.057 -7.323 -2.948 1.00 81.75 205 GLY A CA 1
ATOM 1720 C C . GLY A 1 205 ? 3.626 -7.157 -2.423 1.00 81.75 205 GLY A C 1
ATOM 1721 O O . GLY A 1 205 ? 3.374 -7.401 -1.245 1.00 81.75 205 GLY A O 1
ATOM 1722 N N . ILE A 1 206 ? 2.676 -6.798 -3.292 1.00 86.75 206 ILE A N 1
ATOM 1723 C CA . ILE A 1 206 ? 1.248 -6.705 -2.957 1.00 86.75 206 ILE A CA 1
ATOM 1724 C C . ILE A 1 206 ? 0.698 -8.069 -2.534 1.00 86.75 206 ILE A C 1
ATOM 1726 O O . ILE A 1 206 ? 0.000 -8.152 -1.523 1.00 86.75 206 ILE A O 1
ATOM 1730 N N . LEU A 1 207 ? 0.998 -9.125 -3.296 1.00 88.06 207 LEU A N 1
ATOM 1731 C CA . LEU A 1 207 ? 0.508 -10.478 -3.018 1.00 88.06 207 LEU A CA 1
ATOM 1732 C C . LEU A 1 207 ? 1.069 -11.014 -1.700 1.00 88.06 207 LEU A C 1
ATOM 1734 O O . LEU A 1 207 ? 0.327 -11.537 -0.869 1.00 88.06 207 LEU A O 1
ATOM 1738 N N . GLU A 1 208 ? 2.366 -10.818 -1.474 1.00 87.75 208 GLU A N 1
ATOM 1739 C CA . GLU A 1 208 ? 3.027 -11.224 -0.238 1.00 87.75 208 GLU A CA 1
ATOM 1740 C C . GLU A 1 208 ? 2.487 -10.446 0.972 1.00 87.75 208 GLU A C 1
ATOM 1742 O O . GLU A 1 208 ? 2.257 -11.028 2.037 1.00 87.75 208 GLU A O 1
ATOM 1747 N N . LEU A 1 209 ? 2.222 -9.143 0.814 1.00 87.19 209 LEU A N 1
ATOM 1748 C CA . LEU A 1 209 ? 1.599 -8.340 1.861 1.00 87.19 209 LEU A CA 1
ATOM 1749 C C . LEU A 1 209 ? 0.174 -8.815 2.150 1.00 87.19 209 LEU A C 1
ATOM 1751 O O . LEU A 1 209 ? -0.175 -8.957 3.316 1.00 87.19 209 LEU A O 1
ATOM 1755 N N . ALA A 1 210 ? -0.627 -9.112 1.123 1.00 90.00 210 ALA A N 1
ATOM 1756 C CA . ALA A 1 210 ? -1.973 -9.655 1.292 1.00 90.00 210 ALA A CA 1
ATOM 1757 C C . ALA A 1 210 ? -1.951 -10.981 2.073 1.00 90.00 210 ALA A C 1
ATOM 1759 O O . ALA A 1 210 ? -2.725 -11.151 3.009 1.00 90.00 210 ALA A O 1
ATOM 1760 N N . HIS A 1 211 ? -1.008 -11.878 1.772 1.00 91.31 211 HIS A N 1
ATOM 1761 C CA . HIS A 1 211 ? -0.819 -13.127 2.516 1.00 91.31 211 HIS A CA 1
ATOM 1762 C C . HIS A 1 211 ? -0.393 -12.909 3.977 1.00 91.31 211 HIS A C 1
ATOM 1764 O O . HIS A 1 211 ? -0.863 -13.601 4.877 1.00 91.31 211 HIS A O 1
ATOM 1770 N N . LYS A 1 212 ? 0.495 -11.945 4.244 1.00 89.06 212 LYS A N 1
ATOM 1771 C CA . LYS A 1 212 ? 1.094 -11.763 5.578 1.00 89.06 212 LYS A CA 1
ATOM 1772 C C . LYS A 1 212 ? 0.412 -10.713 6.455 1.00 89.06 212 LYS A C 1
ATOM 1774 O O . LYS A 1 212 ? 0.718 -10.669 7.647 1.00 89.06 212 LYS A O 1
ATOM 1779 N N . ALA A 1 213 ? -0.494 -9.890 5.925 1.00 88.81 213 ALA A N 1
ATOM 1780 C CA . ALA A 1 213 ? -1.025 -8.708 6.608 1.00 88.81 213 ALA A CA 1
ATOM 1781 C C . ALA A 1 213 ? -1.594 -9.013 8.001 1.00 88.81 213 ALA A C 1
ATOM 1783 O O . ALA A 1 213 ? -1.237 -8.334 8.962 1.00 88.81 213 ALA A O 1
ATOM 1784 N N . SER A 1 214 ? -2.416 -10.061 8.143 1.00 91.94 214 SER A N 1
ATOM 1785 C CA . SER A 1 214 ? -3.000 -10.438 9.442 1.00 91.94 214 SER A CA 1
ATOM 1786 C C . SER A 1 214 ? -1.923 -10.826 10.466 1.00 91.94 214 SER A C 1
ATOM 1788 O O . SER A 1 214 ? -1.945 -10.375 11.613 1.00 91.94 214 SER A O 1
ATOM 1790 N N . LYS A 1 215 ? -0.923 -11.612 10.045 1.00 90.00 215 LYS A N 1
ATOM 1791 C CA . LYS A 1 215 ? 0.196 -12.026 10.903 1.00 90.00 215 LYS A CA 1
ATOM 1792 C C . LYS A 1 215 ? 1.074 -10.840 11.301 1.00 90.00 215 LYS A C 1
ATOM 1794 O O . LYS A 1 215 ? 1.396 -10.700 12.479 1.00 90.00 215 LYS A O 1
ATOM 1799 N N . LEU A 1 216 ? 1.433 -9.991 10.336 1.00 88.19 216 LEU A N 1
ATOM 1800 C CA . LEU A 1 216 ? 2.227 -8.783 10.573 1.00 88.19 216 LEU A CA 1
ATOM 1801 C C . LEU A 1 216 ? 1.517 -7.862 11.562 1.00 88.19 216 LEU A C 1
ATOM 1803 O O . LEU A 1 216 ? 2.132 -7.417 12.521 1.00 88.19 216 LEU A O 1
ATOM 1807 N N . TYR A 1 217 ? 0.208 -7.666 11.401 1.00 92.31 217 TYR A N 1
ATOM 1808 C CA . TYR A 1 217 ? -0.585 -6.841 12.305 1.00 92.31 217 TYR A CA 1
ATOM 1809 C C . TYR A 1 217 ? -0.547 -7.324 13.760 1.00 92.31 217 TYR A C 1
ATOM 1811 O O . TYR A 1 217 ? -0.422 -6.508 14.670 1.00 92.31 217 TYR A O 1
ATOM 1819 N N . ARG A 1 218 ? -0.619 -8.639 14.008 1.00 91.75 218 ARG A N 1
ATOM 1820 C CA . ARG A 1 218 ? -0.568 -9.188 15.378 1.00 91.75 218 ARG A CA 1
ATOM 1821 C C . ARG A 1 218 ? 0.790 -9.019 16.049 1.00 91.75 218 ARG A C 1
ATOM 1823 O O . ARG A 1 218 ? 0.846 -8.861 17.263 1.00 91.75 218 ARG A O 1
ATOM 1830 N N . MET A 1 219 ? 1.865 -9.101 15.269 1.00 87.81 219 MET A N 1
ATOM 1831 C CA . MET A 1 219 ? 3.239 -9.004 15.771 1.00 87.81 219 MET A CA 1
ATOM 1832 C C . MET A 1 219 ? 3.732 -7.555 15.876 1.00 87.81 219 MET A C 1
ATOM 1834 O O . MET A 1 219 ? 4.703 -7.299 16.581 1.00 87.81 219 MET A O 1
ATOM 1838 N N . ALA A 1 220 ? 3.068 -6.634 15.180 1.00 85.81 220 ALA A N 1
ATOM 1839 C CA . ALA A 1 220 ? 3.461 -5.242 15.056 1.00 85.81 220 ALA A CA 1
ATOM 1840 C C . ALA A 1 220 ? 3.191 -4.412 16.320 1.00 85.81 220 ALA A C 1
ATOM 1842 O O . ALA A 1 220 ? 2.189 -4.594 17.026 1.00 85.81 220 ALA A O 1
ATOM 1843 N N . ASN A 1 221 ? 4.058 -3.428 16.547 1.00 87.12 221 ASN A N 1
ATOM 1844 C CA . ASN A 1 221 ? 3.818 -2.346 17.496 1.00 87.12 221 ASN A CA 1
ATOM 1845 C C . ASN A 1 221 ? 2.787 -1.328 16.949 1.00 87.12 221 ASN A C 1
ATOM 1847 O O . ASN A 1 221 ? 2.313 -1.428 15.817 1.00 87.12 221 ASN A O 1
ATOM 1851 N N . ASP A 1 222 ? 2.409 -0.332 17.753 1.00 85.44 222 ASP A N 1
ATOM 1852 C CA . ASP A 1 222 ? 1.356 0.628 17.386 1.00 85.44 222 ASP A CA 1
ATOM 1853 C C . ASP A 1 222 ? 1.689 1.515 16.175 1.00 85.44 222 ASP A C 1
ATOM 1855 O O . ASP A 1 222 ? 0.784 1.975 15.470 1.00 85.44 222 ASP A O 1
ATOM 1859 N N . GLU A 1 223 ? 2.970 1.787 15.939 1.00 82.06 223 GLU A N 1
ATOM 1860 C CA . GLU A 1 223 ? 3.433 2.580 14.801 1.00 82.06 223 GLU A CA 1
ATOM 1861 C C . GLU A 1 223 ? 3.390 1.751 13.516 1.00 82.06 223 GLU A C 1
ATOM 1863 O O . GLU A 1 223 ? 2.770 2.166 12.538 1.00 82.06 223 GLU A O 1
ATOM 1868 N N . GLU A 1 224 ? 3.925 0.534 13.565 1.00 82.31 224 GLU A N 1
ATOM 1869 C CA . GLU A 1 224 ? 3.901 -0.435 12.466 1.00 82.31 224 GLU A CA 1
ATOM 1870 C C . GLU A 1 224 ? 2.466 -0.810 12.068 1.00 82.31 224 GLU A C 1
ATOM 1872 O O . GLU A 1 224 ? 2.137 -0.856 10.882 1.00 82.31 224 GLU A O 1
ATOM 1877 N N . LYS A 1 225 ? 1.564 -1.005 13.044 1.00 87.00 225 LYS A N 1
ATOM 1878 C CA . LYS A 1 225 ? 0.131 -1.223 12.782 1.00 87.00 225 LYS A CA 1
ATOM 1879 C C . LYS A 1 225 ? -0.472 -0.061 12.010 1.00 87.00 225 LYS A C 1
ATOM 1881 O O . LYS A 1 225 ? -1.190 -0.271 11.036 1.00 87.00 225 LYS A O 1
ATOM 1886 N N . ARG A 1 226 ? -0.192 1.173 12.432 1.00 85.00 226 ARG A N 1
ATOM 1887 C CA . ARG A 1 226 ? -0.689 2.366 11.743 1.00 85.00 226 ARG A CA 1
ATOM 1888 C C . ARG A 1 226 ? -0.134 2.454 10.326 1.00 85.00 226 ARG A C 1
ATOM 1890 O O . ARG A 1 226 ? -0.880 2.810 9.417 1.00 85.00 226 ARG A O 1
ATOM 1897 N N . GLU A 1 227 ? 1.146 2.157 10.139 1.00 82.56 227 GLU A N 1
ATOM 1898 C CA . GLU A 1 227 ? 1.774 2.187 8.823 1.00 82.56 227 GLU A CA 1
ATOM 1899 C C . GLU A 1 227 ? 1.131 1.161 7.884 1.00 82.56 227 GLU A C 1
ATOM 1901 O O . GLU A 1 227 ? 0.658 1.524 6.805 1.00 82.56 227 GLU A O 1
ATOM 1906 N N . LEU A 1 228 ? 1.001 -0.086 8.347 1.00 86.25 228 LEU A N 1
ATOM 1907 C CA . LEU A 1 228 ? 0.346 -1.173 7.624 1.00 86.25 228 LEU A CA 1
ATOM 1908 C C . LEU A 1 228 ? -1.080 -0.794 7.210 1.00 86.25 228 LEU A C 1
ATOM 1910 O O . LEU A 1 228 ? -1.440 -0.898 6.038 1.00 86.25 228 LEU A O 1
ATOM 1914 N N . LEU A 1 229 ? -1.889 -0.298 8.150 1.00 87.50 229 LEU A N 1
ATOM 1915 C CA . LEU A 1 229 ? -3.256 0.134 7.853 1.00 87.50 229 LEU A CA 1
ATOM 1916 C C . LEU A 1 229 ? -3.293 1.336 6.903 1.00 87.50 229 LEU A C 1
ATOM 1918 O O . LEU A 1 229 ? -4.205 1.429 6.089 1.00 87.50 229 LEU A O 1
ATOM 1922 N N . GLY A 1 230 ? -2.296 2.221 6.952 1.00 83.06 230 GLY A N 1
ATOM 1923 C CA . GLY A 1 230 ? -2.163 3.341 6.022 1.00 83.06 230 GLY A CA 1
ATOM 1924 C C . GLY A 1 230 ? -1.928 2.910 4.570 1.00 83.06 230 GLY A C 1
ATOM 1925 O O . GLY A 1 230 ? -2.422 3.575 3.658 1.00 83.06 230 GLY A O 1
ATOM 1926 N N . TYR A 1 231 ? -1.219 1.798 4.346 1.00 82.00 231 TYR A N 1
ATOM 1927 C CA . TYR A 1 231 ? -1.050 1.214 3.009 1.00 82.00 231 TYR A CA 1
ATOM 1928 C C . TYR A 1 231 ? -2.296 0.465 2.528 1.00 82.00 231 TYR A C 1
ATOM 1930 O O . TYR A 1 231 ? -2.601 0.482 1.335 1.00 82.00 231 TYR A O 1
ATOM 1938 N N . LEU A 1 232 ? -3.017 -0.190 3.441 1.00 85.81 232 LEU A N 1
ATOM 1939 C CA . LEU A 1 232 ? -4.131 -1.075 3.096 1.00 85.81 232 LEU A CA 1
ATOM 1940 C C . LEU A 1 232 ? -5.472 -0.349 2.970 1.00 85.81 232 LEU A C 1
ATOM 1942 O O . LEU A 1 232 ? -6.271 -0.698 2.102 1.00 85.81 232 LEU A O 1
ATOM 1946 N N . LEU A 1 233 ? -5.740 0.635 3.830 1.00 87.69 233 LEU A N 1
ATOM 1947 C CA . LEU A 1 233 ? -7.064 1.235 3.996 1.00 87.69 233 LEU A CA 1
ATOM 1948 C C . LEU A 1 233 ? -7.120 2.652 3.420 1.00 87.69 233 LEU A C 1
ATOM 1950 O O . LEU A 1 233 ? -6.206 3.463 3.602 1.00 87.69 233 LEU A O 1
ATOM 1954 N N . SER A 1 234 ? -8.200 2.955 2.699 1.00 85.12 234 SER A N 1
ATOM 1955 C CA . SER A 1 234 ? -8.499 4.304 2.205 1.00 85.12 234 SER A CA 1
ATOM 1956 C C . SER A 1 234 ? -9.328 5.085 3.213 1.00 85.12 234 SER A C 1
ATOM 1958 O O . SER A 1 234 ? -9.065 6.268 3.415 1.00 85.12 234 SER A O 1
ATOM 1960 N N . ASN A 1 235 ? -10.289 4.417 3.853 1.00 85.88 235 ASN A N 1
ATOM 1961 C CA . ASN A 1 235 ? -11.189 4.992 4.841 1.00 85.88 235 ASN A CA 1
ATOM 1962 C C . ASN A 1 235 ? -11.552 3.946 5.906 1.00 85.88 235 ASN A C 1
ATOM 1964 O O . ASN A 1 235 ? -11.626 2.748 5.623 1.00 85.88 235 ASN A O 1
ATOM 1968 N N . CYS A 1 236 ? -11.764 4.398 7.138 1.00 92.62 236 CYS A N 1
ATOM 1969 C CA . CYS A 1 236 ? -12.165 3.551 8.252 1.00 92.62 236 CYS A CA 1
ATOM 1970 C C . CYS A 1 236 ? -13.119 4.326 9.166 1.00 92.62 236 CYS A C 1
ATOM 1972 O O . CYS A 1 236 ? -12.705 5.167 9.971 1.00 92.62 236 CYS A O 1
ATOM 1974 N N . GLN A 1 237 ? -14.414 4.049 9.029 1.00 95.31 237 GLN A N 1
ATOM 1975 C CA . GLN A 1 237 ? -15.461 4.711 9.798 1.00 95.31 237 GLN A CA 1
ATOM 1976 C C . GLN A 1 237 ? -15.889 3.855 10.987 1.00 95.31 237 GLN A C 1
ATOM 1978 O O . GLN A 1 237 ? -16.074 2.650 10.865 1.00 95.31 237 GLN A O 1
ATOM 1983 N N . LEU A 1 238 ? -16.088 4.483 12.141 1.00 96.19 238 LEU A N 1
ATOM 1984 C CA . LEU A 1 238 ? -16.616 3.858 13.345 1.00 96.19 238 LEU A CA 1
ATOM 1985 C C . LEU A 1 238 ? -18.066 4.307 13.558 1.00 96.19 238 LEU A C 1
ATOM 1987 O O . LEU A 1 238 ? -18.315 5.482 13.842 1.00 96.19 238 LEU A O 1
ATOM 1991 N N . ILE A 1 239 ? -19.004 3.366 13.453 1.00 95.56 239 ILE A N 1
ATOM 1992 C CA . ILE A 1 239 ? -20.439 3.574 13.682 1.00 95.56 239 ILE A CA 1
ATOM 1993 C C . ILE A 1 239 ? -21.017 2.409 14.486 1.00 95.56 239 ILE A C 1
ATOM 1995 O O . ILE A 1 239 ? -20.754 1.245 14.207 1.00 95.56 239 ILE A O 1
ATOM 1999 N N . ASP A 1 240 ? -21.748 2.712 15.553 1.00 94.62 240 ASP A N 1
ATOM 2000 C CA . ASP A 1 240 ? -22.376 1.755 16.468 1.00 94.62 240 ASP A CA 1
ATOM 2001 C C . ASP A 1 240 ? -21.426 0.656 16.962 1.00 94.62 240 ASP A C 1
ATOM 2003 O O . ASP A 1 240 ? -21.770 -0.519 17.093 1.00 94.62 240 ASP A O 1
ATOM 2007 N N . LYS A 1 241 ? -20.197 1.076 17.281 1.00 94.62 241 LYS A N 1
ATOM 2008 C CA . LYS A 1 241 ? -19.072 0.224 17.697 1.00 94.62 241 LYS A CA 1
ATOM 2009 C C . LYS A 1 241 ? -18.529 -0.726 16.624 1.00 94.62 241 LYS A C 1
ATOM 2011 O O . LYS A 1 241 ? -17.674 -1.555 16.941 1.00 94.62 241 LYS A O 1
ATOM 2016 N N . LYS A 1 242 ? -18.984 -0.591 15.380 1.00 96.44 242 LYS A N 1
ATOM 2017 C CA . LYS A 1 242 ? -18.529 -1.361 14.226 1.00 96.44 242 LYS A CA 1
ATOM 2018 C C . LYS A 1 242 ? -17.673 -0.514 13.293 1.00 96.44 242 LYS A C 1
ATOM 2020 O O . LYS A 1 242 ? -17.931 0.675 13.119 1.00 96.44 242 LYS A O 1
ATOM 2025 N N . LEU A 1 243 ? -16.660 -1.137 12.704 1.00 95.50 243 LEU A N 1
ATOM 2026 C CA . LEU A 1 243 ? -15.842 -0.542 11.660 1.00 95.50 243 LEU A CA 1
ATOM 2027 C C . LEU A 1 243 ? -16.467 -0.801 10.290 1.00 95.50 243 LEU A C 1
ATOM 2029 O O . LEU A 1 243 ? -16.776 -1.939 9.940 1.00 95.50 243 LEU A O 1
ATOM 2033 N N . VAL A 1 244 ? -16.604 0.263 9.511 1.00 95.44 244 VAL A N 1
ATOM 2034 C CA . VAL A 1 244 ? -16.857 0.219 8.073 1.00 95.44 244 VAL A CA 1
ATOM 2035 C C . VAL A 1 244 ? -15.533 0.552 7.397 1.00 95.44 244 VAL A C 1
ATOM 2037 O O . VAL A 1 244 ? -15.030 1.670 7.517 1.00 95.44 244 VAL A O 1
ATOM 2040 N N . ILE A 1 245 ? -14.934 -0.456 6.767 1.00 93.25 245 ILE A N 1
ATOM 2041 C CA . ILE A 1 245 ? -13.578 -0.393 6.220 1.00 93.25 245 ILE A CA 1
ATOM 2042 C C . ILE A 1 245 ? -13.645 -0.358 4.700 1.00 93.25 245 ILE A C 1
ATOM 2044 O O . ILE A 1 245 ? -14.289 -1.200 4.075 1.00 93.25 245 ILE A O 1
ATOM 2048 N N . GLU A 1 246 ? -12.912 0.582 4.117 1.00 91.81 246 GLU A N 1
ATOM 2049 C CA . GLU A 1 246 ? -12.665 0.650 2.684 1.00 91.81 246 GLU A CA 1
ATOM 2050 C C . GLU A 1 246 ? -11.179 0.419 2.415 1.00 91.81 246 GLU A C 1
ATOM 2052 O O . GLU A 1 246 ? -10.304 1.047 3.021 1.00 91.81 246 GLU A O 1
ATOM 2057 N N . TYR A 1 247 ? -10.889 -0.498 1.496 1.00 89.44 247 TYR A N 1
ATOM 2058 C CA . TYR A 1 247 ? -9.524 -0.837 1.114 1.00 89.44 247 TYR A CA 1
ATOM 2059 C C . TYR A 1 247 ? -9.051 0.040 -0.041 1.00 89.44 247 TYR A C 1
ATOM 2061 O O . TYR A 1 247 ? -9.806 0.356 -0.960 1.00 89.44 247 TYR A O 1
ATOM 2069 N N . ARG A 1 248 ? -7.756 0.351 -0.055 1.00 86.56 248 ARG A N 1
ATOM 2070 C CA . ARG A 1 248 ? -7.095 0.908 -1.237 1.00 86.56 248 ARG A CA 1
ATOM 2071 C C . ARG A 1 248 ? -7.007 -0.152 -2.327 1.00 86.56 248 ARG A C 1
ATOM 2073 O O . ARG A 1 248 ? -6.916 -1.352 -2.060 1.00 86.56 248 ARG A O 1
ATOM 2080 N N . LYS A 1 249 ? -6.951 0.292 -3.581 1.00 83.12 249 LYS A N 1
ATOM 2081 C CA . LYS A 1 249 ? -6.523 -0.587 -4.670 1.00 83.12 249 LYS A CA 1
ATOM 2082 C C . LYS A 1 249 ? -5.037 -0.932 -4.490 1.00 83.12 249 LYS A C 1
ATOM 2084 O O . LYS A 1 249 ? -4.267 -0.040 -4.140 1.00 83.12 249 LYS A O 1
ATOM 2089 N N . PRO A 1 250 ? -4.632 -2.189 -4.736 1.00 88.38 250 PRO A N 1
ATOM 2090 C CA . PRO A 1 250 ? -5.437 -3.295 -5.275 1.00 88.38 250 PRO A CA 1
ATOM 2091 C C . PRO A 1 250 ? -6.100 -4.205 -4.220 1.00 88.38 250 PRO A C 1
ATOM 2093 O O . PRO A 1 250 ? -6.809 -5.133 -4.599 1.00 88.38 250 PRO A O 1
ATOM 2096 N N . PHE A 1 251 ? -5.924 -3.963 -2.918 1.00 87.69 251 PHE A N 1
ATOM 2097 C CA . PHE A 1 251 ? -6.473 -4.815 -1.847 1.00 87.69 251 PHE A CA 1
ATOM 2098 C C . PHE A 1 251 ? -8.001 -4.933 -1.888 1.00 87.69 251 PHE A C 1
ATOM 2100 O O . PHE A 1 251 ? -8.546 -6.000 -1.622 1.00 87.69 251 PHE A O 1
ATOM 2107 N N . GLU A 1 252 ? -8.695 -3.881 -2.326 1.00 91.06 252 GLU A N 1
ATOM 2108 C CA . GLU A 1 252 ? -10.138 -3.918 -2.601 1.00 91.06 252 GLU A CA 1
ATOM 2109 C C . GLU A 1 252 ? -10.520 -5.018 -3.613 1.00 91.06 252 GLU A C 1
ATOM 2111 O O . GLU A 1 252 ? -11.528 -5.706 -3.448 1.00 91.06 252 GLU A O 1
ATOM 2116 N N . MET A 1 253 ? -9.708 -5.208 -4.659 1.00 88.75 253 MET A N 1
ATOM 2117 C CA . MET A 1 253 ? -9.950 -6.224 -5.687 1.00 88.75 253 MET A CA 1
ATOM 2118 C C . MET A 1 253 ? -9.739 -7.632 -5.128 1.00 88.75 253 MET A C 1
ATOM 2120 O O . MET A 1 253 ? -10.526 -8.531 -5.426 1.00 88.75 253 MET A O 1
ATOM 2124 N N . ILE A 1 254 ? -8.713 -7.804 -4.289 1.00 90.81 254 ILE A N 1
ATOM 2125 C CA . ILE A 1 254 ? -8.423 -9.067 -3.601 1.00 90.81 254 ILE A CA 1
ATOM 2126 C C . ILE A 1 254 ? -9.580 -9.424 -2.663 1.00 90.81 254 ILE A C 1
ATOM 2128 O O . ILE A 1 254 ? -10.116 -10.526 -2.759 1.00 90.81 254 ILE A O 1
ATOM 2132 N N . MET A 1 255 ? -10.035 -8.473 -1.839 1.00 93.00 255 MET A N 1
ATOM 2133 C CA . MET A 1 255 ? -11.184 -8.662 -0.948 1.00 93.00 255 MET A CA 1
ATOM 2134 C C . MET A 1 255 ? -12.423 -9.103 -1.732 1.00 93.00 255 MET A C 1
ATOM 2136 O O . MET A 1 255 ? -12.986 -10.159 -1.450 1.00 93.00 255 MET A O 1
ATOM 2140 N N . LYS A 1 256 ? -12.801 -8.362 -2.785 1.00 91.00 256 LYS A N 1
ATOM 2141 C CA . LYS A 1 256 ? -13.959 -8.696 -3.633 1.00 91.00 256 LYS A CA 1
ATOM 2142 C C . LYS A 1 256 ? -13.847 -10.102 -4.223 1.00 91.00 256 LYS A C 1
ATOM 2144 O O . LYS A 1 256 ? -14.834 -10.846 -4.250 1.00 91.00 256 LYS A O 1
ATOM 2149 N N . ARG A 1 257 ? -12.648 -10.493 -4.677 1.00 88.94 257 ARG A N 1
ATOM 2150 C CA . ARG A 1 257 ? -12.414 -11.842 -5.197 1.00 88.94 257 ARG A CA 1
ATOM 2151 C C . ARG A 1 257 ? -12.591 -12.901 -4.112 1.00 88.94 257 ARG A C 1
ATOM 2153 O O . ARG A 1 257 ? -13.327 -13.862 -4.343 1.00 88.94 257 ARG A O 1
ATOM 2160 N N . ASN A 1 258 ? -11.997 -12.710 -2.941 1.00 88.81 258 ASN A N 1
ATOM 2161 C CA . ASN A 1 258 ? -12.129 -13.623 -1.808 1.00 88.81 258 ASN A CA 1
ATOM 2162 C C . ASN A 1 258 ? -13.594 -13.779 -1.375 1.00 88.81 258 ASN A C 1
ATOM 2164 O O . ASN A 1 258 ? -14.069 -14.901 -1.195 1.00 88.81 258 ASN A O 1
ATOM 2168 N N . THR A 1 259 ? -14.352 -12.681 -1.291 1.00 85.94 259 THR A N 1
ATOM 2169 C CA . THR A 1 259 ? -15.787 -12.724 -0.976 1.00 85.94 259 THR A CA 1
ATOM 2170 C C . THR A 1 259 ? -16.562 -13.541 -2.010 1.00 85.94 259 THR A C 1
ATOM 2172 O O . THR A 1 259 ? -17.332 -14.421 -1.634 1.00 85.94 259 THR A O 1
ATOM 2175 N N . SER A 1 260 ? -16.321 -13.318 -3.309 1.00 83.75 260 SER A N 1
ATOM 2176 C CA . SER A 1 260 ? -16.991 -14.075 -4.379 1.00 83.75 260 SER A CA 1
ATOM 2177 C C . SER A 1 260 ? -16.722 -15.586 -4.304 1.00 83.75 260 SER A C 1
ATOM 2179 O O . SER A 1 260 ? -17.646 -16.385 -4.469 1.00 83.75 260 SER A O 1
ATOM 2181 N N . PHE A 1 261 ? -15.481 -15.986 -3.993 1.00 78.31 261 PHE A N 1
ATOM 2182 C CA . PHE A 1 261 ? -15.105 -17.389 -3.806 1.00 78.31 261 PHE A CA 1
ATOM 2183 C C . PHE A 1 261 ? -15.852 -18.006 -2.620 1.00 78.31 261 PHE A C 1
ATOM 2185 O O . PHE A 1 261 ? -16.506 -19.036 -2.784 1.00 78.31 261 PHE A O 1
ATOM 2192 N N . ARG A 1 262 ? -15.852 -17.337 -1.460 1.00 78.12 262 ARG A N 1
ATOM 2193 C CA . ARG A 1 262 ? -16.538 -17.813 -0.246 1.00 78.12 262 ARG A CA 1
ATOM 2194 C C . ARG A 1 262 ? -18.045 -17.970 -0.463 1.00 78.12 262 ARG A C 1
ATOM 2196 O O . ARG A 1 262 ? -18.632 -18.959 -0.033 1.00 78.12 262 ARG A O 1
ATOM 2203 N N . THR A 1 263 ? -18.682 -17.038 -1.176 1.00 71.00 263 THR A N 1
ATOM 2204 C CA . THR A 1 263 ? -20.109 -17.143 -1.526 1.00 71.00 263 THR A CA 1
ATOM 2205 C C . THR A 1 263 ? -20.386 -18.337 -2.445 1.00 71.00 263 THR A C 1
ATOM 2207 O O . THR A 1 263 ? -21.386 -19.036 -2.258 1.00 71.00 263 THR A O 1
ATOM 2210 N N . SER A 1 264 ? -19.496 -18.618 -3.402 1.00 68.81 264 SER A N 1
ATOM 2211 C CA . SER A 1 264 ? -19.638 -19.766 -4.307 1.00 68.81 264 SER A CA 1
ATOM 2212 C C . SER A 1 264 ? -19.461 -21.113 -3.590 1.00 68.81 264 SER A C 1
ATOM 2214 O O . SER A 1 264 ? -20.275 -22.017 -3.780 1.00 68.81 264 SER A O 1
ATOM 2216 N N . GLU A 1 265 ? -18.491 -21.230 -2.679 1.00 68.62 265 GLU A N 1
ATOM 2217 C CA . GLU A 1 265 ? -18.282 -22.435 -1.865 1.00 68.62 265 GLU A CA 1
ATOM 2218 C C . GLU A 1 265 ? -19.440 -22.693 -0.899 1.00 68.62 265 GLU A C 1
ATOM 2220 O O . GLU A 1 265 ? -19.911 -23.827 -0.777 1.00 68.62 265 GLU A O 1
ATOM 2225 N N . ASN A 1 266 ? -19.962 -21.643 -0.258 1.00 64.31 266 ASN A N 1
ATOM 2226 C CA . ASN A 1 266 ? -21.129 -21.743 0.622 1.00 64.31 266 ASN A CA 1
ATOM 2227 C C . ASN A 1 266 ? -22.390 -22.191 -0.133 1.00 64.31 266 ASN A C 1
ATOM 2229 O O . ASN A 1 266 ? -23.223 -22.920 0.405 1.00 64.31 266 ASN A O 1
ATOM 2233 N N . SER A 1 267 ? -22.523 -21.797 -1.399 1.00 57.81 267 SER A N 1
ATOM 2234 C CA . SER A 1 267 ? -23.628 -22.232 -2.259 1.00 57.81 267 SER A CA 1
ATOM 2235 C C . SER A 1 267 ? -23.494 -23.713 -2.639 1.00 57.81 267 SER A C 1
ATOM 2237 O O . SER A 1 267 ? -24.467 -24.464 -2.566 1.00 57.81 267 SER A O 1
ATOM 2239 N N . LEU A 1 268 ? -22.278 -24.162 -2.968 1.00 58.66 268 LEU A N 1
ATOM 2240 C CA . LEU A 1 268 ? -21.973 -25.557 -3.308 1.00 58.66 268 LEU A CA 1
ATOM 2241 C C . LEU A 1 268 ? -22.112 -26.502 -2.105 1.00 58.66 268 LEU A C 1
ATOM 2243 O O . LEU A 1 268 ? -22.642 -27.604 -2.239 1.00 58.66 268 LEU A O 1
ATOM 2247 N N . THR A 1 269 ? -21.669 -26.083 -0.922 1.00 58.88 269 THR A N 1
ATOM 2248 C CA . THR A 1 269 ? -21.817 -26.855 0.325 1.00 58.88 269 THR A CA 1
ATOM 2249 C C . THR A 1 269 ? -23.274 -26.936 0.769 1.00 58.88 269 THR A C 1
ATOM 2251 O O . THR A 1 269 ? -23.737 -28.016 1.136 1.00 58.88 269 THR A O 1
ATOM 2254 N N . LYS A 1 270 ? -24.046 -25.848 0.638 1.00 54.38 270 LYS A N 1
ATOM 2255 C CA . LYS A 1 270 ? -25.498 -25.871 0.867 1.00 54.38 270 LYS A CA 1
ATOM 2256 C C . LYS A 1 270 ? -26.214 -26.804 -0.114 1.00 54.38 270 LYS A C 1
ATOM 2258 O O . LYS A 1 270 ? -27.075 -27.566 0.317 1.00 54.38 270 LYS A O 1
ATOM 2263 N N . ALA A 1 271 ? -25.819 -26.829 -1.390 1.00 51.94 271 ALA A N 1
ATOM 2264 C CA . ALA A 1 271 ? -26.371 -27.767 -2.371 1.00 51.94 271 ALA A CA 1
ATOM 2265 C C . ALA A 1 271 ? -26.041 -29.234 -2.025 1.00 51.94 271 ALA A C 1
ATOM 2267 O O . ALA A 1 271 ? -26.929 -30.083 -2.042 1.00 51.94 271 ALA A O 1
ATOM 2268 N N . LYS A 1 272 ? -24.798 -29.528 -1.618 1.00 51.38 272 LYS A N 1
ATOM 2269 C CA . LYS A 1 272 ? -24.370 -30.876 -1.195 1.00 51.38 272 LYS A CA 1
ATOM 2270 C C . LYS A 1 272 ? -25.084 -31.368 0.069 1.00 51.38 272 LYS A C 1
ATOM 2272 O O . LYS A 1 272 ? -25.507 -32.518 0.108 1.00 51.38 272 LYS A O 1
ATOM 2277 N N . ASN A 1 273 ? -25.281 -30.501 1.063 1.00 54.81 273 ASN A N 1
ATOM 2278 C CA . ASN A 1 273 ? -26.017 -30.845 2.286 1.00 54.81 273 ASN A CA 1
ATOM 2279 C C . ASN A 1 273 ? -27.522 -31.032 2.027 1.00 54.81 273 ASN A C 1
ATOM 2281 O O . ASN A 1 273 ? -28.163 -31.851 2.677 1.00 54.81 273 ASN A O 1
ATOM 2285 N N . THR A 1 274 ? -28.087 -30.315 1.050 1.00 53.91 274 THR A N 1
ATOM 2286 C CA . THR A 1 274 ? -29.484 -30.525 0.623 1.00 53.91 274 THR A CA 1
ATOM 2287 C C . THR A 1 274 ? -29.655 -31.879 -0.078 1.00 53.91 274 THR A C 1
ATOM 2289 O O . THR A 1 274 ? -30.670 -32.542 0.104 1.00 53.91 274 THR A O 1
ATOM 2292 N N . LEU A 1 275 ? -28.640 -32.324 -0.829 1.00 53.41 275 LEU A N 1
ATOM 2293 C CA . LEU A 1 275 ? -28.627 -33.625 -1.505 1.00 53.41 275 LEU A CA 1
ATOM 2294 C C . LEU A 1 275 ? -28.377 -34.804 -0.544 1.00 53.41 275 LEU A C 1
ATOM 2296 O O . LEU A 1 275 ? -28.927 -35.878 -0.766 1.00 53.41 275 LEU A O 1
ATOM 2300 N N . SER A 1 276 ? -27.599 -34.626 0.534 1.00 51.66 276 SER A N 1
ATOM 2301 C CA . SER A 1 276 ? -27.371 -35.690 1.530 1.00 51.66 276 SER A CA 1
ATOM 2302 C C . SER A 1 276 ? -28.521 -35.861 2.533 1.00 51.66 276 SER A C 1
ATOM 2304 O O . SER A 1 276 ? -28.694 -36.952 3.070 1.00 51.66 276 SER A O 1
ATOM 2306 N N . GLY A 1 277 ? -29.342 -34.826 2.751 1.00 44.56 277 GLY A N 1
ATOM 2307 C CA . GLY A 1 277 ? -30.546 -34.888 3.592 1.00 44.56 277 GLY A CA 1
ATOM 2308 C C . GLY A 1 277 ? -31.785 -35.500 2.920 1.00 44.56 277 GLY A C 1
ATOM 2309 O O . GLY A 1 277 ? -32.819 -35.620 3.569 1.00 44.56 277 GLY A O 1
ATOM 2310 N N . ALA A 1 278 ? -31.702 -35.876 1.638 1.00 42.62 278 ALA A N 1
ATOM 2311 C CA . ALA A 1 278 ? -32.827 -36.356 0.828 1.00 42.62 278 ALA A CA 1
ATOM 2312 C C . ALA A 1 278 ? -32.809 -37.876 0.551 1.00 42.62 278 ALA A C 1
ATOM 2314 O O . ALA A 1 278 ? -33.421 -38.332 -0.414 1.00 42.62 278 ALA A O 1
ATOM 2315 N N . LEU A 1 279 ? -32.125 -38.675 1.377 1.00 35.44 279 LEU A N 1
ATOM 2316 C CA . LEU A 1 279 ? -32.248 -40.137 1.348 1.00 35.44 279 LEU A CA 1
ATOM 2317 C C . LEU A 1 279 ? -33.285 -40.577 2.395 1.00 35.44 279 LEU A C 1
ATOM 2319 O O . LEU A 1 279 ? -32.992 -40.497 3.589 1.00 35.44 279 LEU A O 1
ATOM 2323 N N . PRO A 1 280 ? -34.488 -41.032 1.996 1.00 36.69 280 PRO A N 1
ATOM 2324 C CA . PRO A 1 280 ? -35.439 -41.579 2.947 1.00 36.69 280 PRO A CA 1
ATOM 2325 C C . PRO A 1 280 ? -34.881 -42.876 3.541 1.00 36.69 280 PRO A C 1
ATOM 2327 O O . PRO A 1 280 ? -34.461 -43.786 2.824 1.00 36.69 280 PRO A O 1
ATOM 2330 N N . SER A 1 281 ? -34.886 -42.951 4.870 1.00 38.91 281 SER A N 1
ATOM 2331 C CA . SER A 1 281 ? -34.647 -44.169 5.635 1.00 38.91 281 SER A CA 1
ATOM 2332 C C . SER A 1 281 ? -35.674 -45.226 5.233 1.00 38.91 281 SER A C 1
ATOM 2334 O O . SER A 1 281 ? -36.852 -45.116 5.566 1.0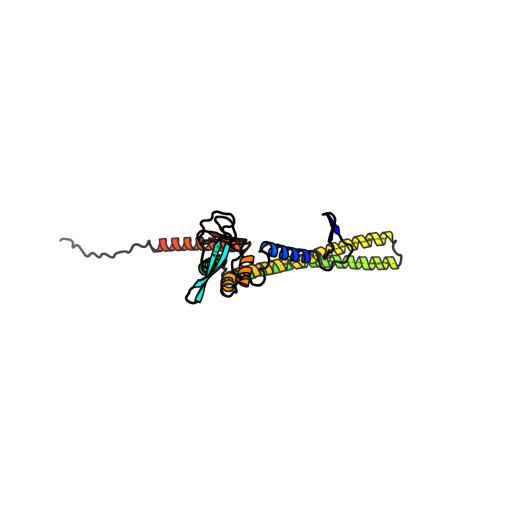0 38.91 281 SER A O 1
ATOM 2336 N N . VAL A 1 282 ? -35.231 -46.248 4.500 1.00 38.53 282 VAL A N 1
ATOM 2337 C CA . VAL A 1 282 ? -36.043 -47.433 4.209 1.00 38.53 282 VAL A CA 1
ATOM 2338 C C . VAL A 1 282 ? -36.184 -48.230 5.506 1.00 38.53 282 VAL A C 1
ATOM 2340 O O . VAL A 1 282 ? -35.319 -49.031 5.861 1.00 38.53 282 VAL A O 1
ATOM 2343 N N . GLU A 1 283 ? -37.273 -47.989 6.233 1.00 36.47 283 GLU A N 1
ATOM 2344 C CA . GLU A 1 283 ? -37.732 -48.863 7.308 1.00 36.47 283 GLU A CA 1
ATOM 2345 C C . GLU A 1 283 ? -38.092 -50.231 6.714 1.00 36.47 283 GLU A C 1
ATOM 2347 O O . GLU A 1 283 ? -39.071 -50.388 5.983 1.00 36.47 283 GLU A O 1
ATOM 2352 N N . ARG A 1 284 ? -37.285 -51.250 7.024 1.00 38.69 284 ARG A N 1
ATOM 2353 C CA . ARG A 1 284 ? -37.643 -52.648 6.775 1.00 38.69 284 ARG A CA 1
ATOM 2354 C C . ARG A 1 284 ? -38.710 -53.062 7.785 1.00 38.69 284 ARG A C 1
ATOM 2356 O O . ARG A 1 284 ? -38.383 -53.488 8.888 1.00 38.69 284 ARG A O 1
ATOM 2363 N N . THR A 1 285 ? -39.977 -52.964 7.402 1.00 34.25 285 THR A N 1
ATOM 2364 C CA . THR A 1 285 ? -41.063 -53.665 8.093 1.00 34.25 285 THR A CA 1
ATOM 2365 C C . THR A 1 285 ? -41.265 -55.024 7.424 1.00 34.25 285 THR A C 1
ATOM 2367 O O . THR A 1 285 ? -41.566 -55.123 6.237 1.00 34.25 285 THR A O 1
ATOM 2370 N N . GLY A 1 286 ? -40.998 -56.091 8.179 1.00 37.69 286 GLY A N 1
ATOM 2371 C CA . GLY A 1 286 ? -41.257 -57.464 7.755 1.00 37.69 286 GLY A CA 1
ATOM 2372 C C . GLY A 1 286 ? -42.748 -57.788 7.768 1.00 37.69 286 GLY A C 1
ATOM 2373 O O . GLY A 1 286 ? -43.498 -57.212 8.556 1.00 37.69 286 GLY A O 1
ATOM 2374 N N . ARG A 1 287 ? -43.160 -58.740 6.925 1.00 36.38 287 ARG A N 1
ATOM 2375 C CA . ARG A 1 287 ? -44.396 -59.511 7.091 1.00 36.38 287 ARG A CA 1
ATOM 2376 C C . ARG A 1 287 ? -44.260 -60.890 6.455 1.00 36.38 287 ARG A C 1
ATOM 2378 O O . ARG A 1 287 ? -44.089 -61.016 5.246 1.00 36.38 287 ARG A O 1
ATOM 2385 N N . ASP A 1 288 ? -44.379 -61.889 7.318 1.00 37.47 288 ASP A N 1
ATOM 2386 C CA . ASP A 1 288 ? -44.787 -63.251 7.010 1.00 37.47 288 ASP A CA 1
ATOM 2387 C C . ASP A 1 288 ? -46.157 -63.272 6.315 1.00 37.47 288 ASP A C 1
ATOM 2389 O O . ASP A 1 288 ? -47.034 -62.476 6.663 1.00 37.47 288 ASP A O 1
ATOM 2393 N N . SER A 1 289 ? -46.363 -64.223 5.397 1.00 40.34 289 SER A N 1
ATOM 2394 C CA . SER A 1 289 ? -47.478 -65.198 5.396 1.00 40.34 289 SER A CA 1
ATOM 2395 C C . SER A 1 289 ? -47.696 -65.791 3.999 1.00 40.34 289 SER A C 1
ATOM 2397 O O . SER A 1 289 ? -48.039 -65.100 3.044 1.00 40.34 289 SER A O 1
ATOM 2399 N N . ASN A 1 290 ? -47.516 -67.106 3.922 1.00 41.50 290 ASN A N 1
ATOM 2400 C CA . ASN A 1 290 ? -47.794 -67.992 2.796 1.00 41.50 290 ASN A CA 1
ATOM 2401 C C . ASN A 1 290 ? -49.267 -68.464 2.846 1.00 41.50 290 ASN A C 1
ATOM 2403 O O . ASN A 1 290 ? -49.691 -68.868 3.930 1.00 41.50 290 ASN A O 1
ATOM 2407 N N . PRO A 1 291 ? -50.041 -68.496 1.743 1.00 43.66 291 PRO A N 1
ATOM 2408 C CA . PRO A 1 291 ? -51.321 -69.203 1.704 1.00 43.66 291 PRO A CA 1
ATOM 2409 C C . PRO A 1 291 ? -51.245 -70.508 0.887 1.00 43.66 291 PRO A C 1
ATOM 2411 O O . PRO A 1 291 ? -50.884 -70.507 -0.288 1.00 43.66 291 PRO A O 1
ATOM 2414 N N . GLN A 1 292 ? -51.633 -71.619 1.523 1.00 44.84 292 GLN A N 1
ATOM 2415 C CA . GLN A 1 292 ? -51.896 -72.923 0.899 1.00 44.84 292 GLN A CA 1
ATOM 2416 C C . GLN A 1 292 ? -53.173 -72.900 0.032 1.00 44.84 292 GLN A C 1
ATOM 2418 O O . GLN A 1 292 ? -54.153 -72.240 0.375 1.00 44.84 292 GLN A O 1
ATOM 2423 N N . LEU A 1 293 ? -53.156 -73.668 -1.063 1.00 38.03 293 LEU A N 1
ATOM 2424 C CA . LEU A 1 293 ? -54.291 -73.964 -1.953 1.00 38.03 293 LEU A CA 1
ATOM 2425 C C . LEU A 1 293 ? -55.141 -75.144 -1.418 1.00 38.03 293 LEU A C 1
ATOM 2427 O O . LEU A 1 293 ? -54.564 -76.053 -0.818 1.00 38.03 293 LEU A O 1
ATOM 2431 N N . PRO A 1 294 ? -56.474 -75.164 -1.641 1.00 49.88 294 PRO A N 1
ATOM 2432 C CA . PRO A 1 294 ? -57.367 -76.261 -1.249 1.00 49.88 294 PRO A CA 1
ATOM 2433 C C . PRO A 1 294 ? -57.564 -77.288 -2.405 1.00 49.88 294 PRO A C 1
ATOM 2435 O O . PRO A 1 294 ? -57.017 -77.063 -3.485 1.00 49.88 294 PRO A O 1
ATOM 2438 N N . PRO A 1 295 ? -58.273 -78.417 -2.165 1.00 60.91 295 PRO A N 1
ATOM 2439 C CA . PRO A 1 295 ? -57.865 -79.781 -2.538 1.00 60.91 295 PRO A CA 1
ATOM 2440 C C . PRO A 1 295 ? -57.972 -80.154 -4.019 1.00 60.91 295 PRO A C 1
ATOM 2442 O O . PRO A 1 295 ? -58.887 -79.649 -4.707 1.00 60.91 295 PRO A O 1
#